Protein AF-A0A316UI61-F1 (afdb_monomer)

Structure (mmCIF, N/CA/C/O backbone):
data_AF-A0A316UI61-F1
#
_entry.id   AF-A0A316UI61-F1
#
loop_
_atom_site.group_PDB
_atom_site.id
_atom_site.type_symbol
_atom_site.label_atom_id
_atom_site.label_alt_id
_atom_site.label_comp_id
_atom_site.label_asym_id
_atom_site.label_entity_id
_atom_site.label_seq_id
_atom_site.pdbx_PDB_ins_code
_atom_site.Cartn_x
_atom_site.Cartn_y
_atom_site.Cartn_z
_atom_site.occupancy
_atom_site.B_iso_or_equiv
_atom_site.auth_seq_id
_atom_site.auth_comp_id
_atom_site.auth_asym_id
_atom_site.auth_atom_id
_atom_site.pdbx_PDB_model_num
ATOM 1 N N . MET A 1 1 ? 8.150 31.425 23.329 1.00 38.84 1 MET A N 1
ATOM 2 C CA . MET A 1 1 ? 7.362 30.890 22.200 1.00 38.84 1 MET A CA 1
ATOM 3 C C . MET A 1 1 ? 8.350 30.395 21.155 1.00 38.84 1 MET A C 1
ATOM 5 O O . MET A 1 1 ? 8.987 31.220 20.519 1.00 38.84 1 MET A O 1
ATOM 9 N N . LEU A 1 2 ? 8.579 29.084 21.069 1.00 34.94 2 LEU A N 1
ATOM 10 C CA . LEU A 1 2 ? 9.447 28.480 20.053 1.00 34.94 2 LEU A CA 1
ATOM 11 C C . LEU A 1 2 ? 8.534 27.902 18.973 1.00 34.94 2 LEU A C 1
ATOM 13 O O . LEU A 1 2 ? 7.820 26.937 19.222 1.00 34.94 2 LEU A O 1
ATOM 17 N N . SER A 1 3 ? 8.505 28.558 17.815 1.00 39.66 3 SER A N 1
ATOM 18 C CA . SER A 1 3 ? 7.826 28.062 16.622 1.00 39.66 3 SER A CA 1
ATOM 19 C C . SER A 1 3 ? 8.729 27.013 15.977 1.00 39.66 3 SER A C 1
ATOM 21 O O . SER A 1 3 ? 9.782 27.356 15.441 1.00 39.66 3 SER A O 1
ATOM 23 N N . SER A 1 4 ? 8.370 25.735 16.091 1.00 38.22 4 SER A N 1
ATOM 24 C CA . SER A 1 4 ? 9.030 24.654 15.361 1.00 38.22 4 SER A CA 1
ATOM 25 C C . SER A 1 4 ? 8.406 24.552 13.972 1.00 38.22 4 SER A C 1
ATOM 27 O O . SER A 1 4 ? 7.347 23.953 13.796 1.00 38.22 4 SER A O 1
ATOM 29 N N . SER A 1 5 ? 9.052 25.156 12.983 1.00 42.69 5 SER A N 1
ATOM 30 C CA . SER A 1 5 ? 8.783 24.897 11.573 1.00 42.69 5 SER A CA 1
ATOM 31 C C . SER A 1 5 ? 9.262 23.484 11.231 1.00 42.69 5 SER A C 1
ATOM 33 O O . SER A 1 5 ? 10.462 23.213 11.218 1.00 42.69 5 SER A O 1
ATOM 35 N N . SER A 1 6 ? 8.329 22.571 10.956 1.00 43.22 6 SER A N 1
ATOM 36 C CA . SER A 1 6 ? 8.636 21.258 10.392 1.00 43.22 6 SER A CA 1
ATOM 37 C C . SER A 1 6 ? 9.132 21.436 8.954 1.00 43.22 6 SER A C 1
ATOM 39 O O . SER A 1 6 ? 8.364 21.580 8.005 1.00 43.22 6 SER A O 1
ATOM 41 N N . GLN A 1 7 ? 10.453 21.482 8.781 1.00 42.09 7 GLN A N 1
ATOM 42 C CA . GLN A 1 7 ? 11.056 21.353 7.459 1.00 42.09 7 GLN A CA 1
ATOM 43 C C . GLN A 1 7 ? 10.838 19.918 6.982 1.00 42.09 7 GLN A C 1
ATOM 45 O O . GLN A 1 7 ? 1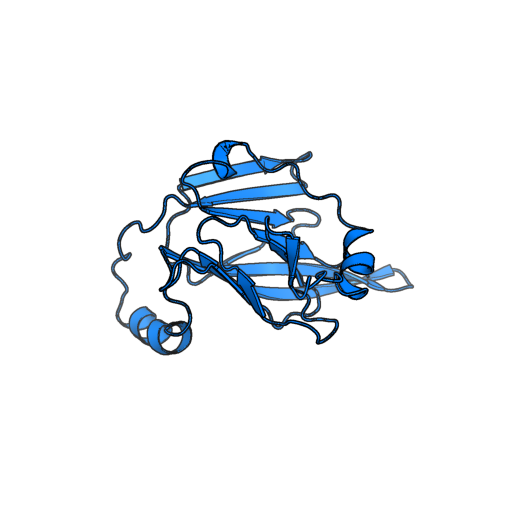1.400 18.976 7.538 1.00 42.09 7 GLN A O 1
ATOM 50 N N . ALA A 1 8 ? 10.001 19.757 5.958 1.00 39.25 8 ALA A N 1
ATOM 51 C CA . ALA A 1 8 ? 9.897 18.508 5.223 1.00 39.25 8 ALA A 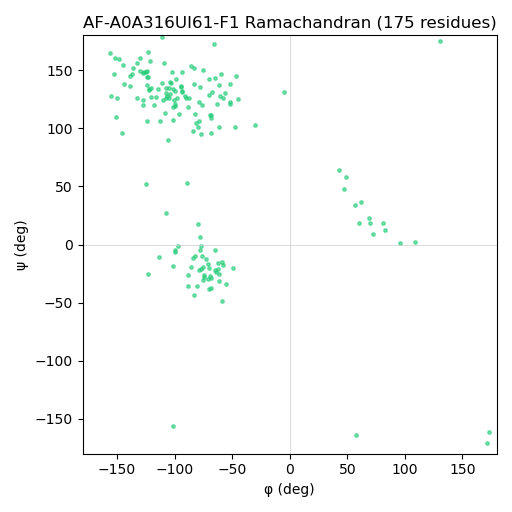CA 1
ATOM 52 C C . ALA A 1 8 ? 11.286 18.123 4.684 1.00 39.25 8 ALA A C 1
ATOM 54 O O . ALA A 1 8 ? 11.988 18.950 4.097 1.00 39.25 8 ALA A O 1
ATOM 55 N N . SER A 1 9 ? 11.687 16.873 4.920 1.00 39.47 9 SER A N 1
ATOM 56 C CA . SER A 1 9 ? 13.002 16.359 4.537 1.00 39.47 9 SER A CA 1
ATOM 57 C C . SER A 1 9 ? 13.190 16.426 3.009 1.00 39.47 9 SER A C 1
ATOM 59 O O . SER A 1 9 ? 12.269 16.061 2.276 1.00 39.47 9 SER A O 1
ATOM 61 N N . PRO A 1 10 ? 14.363 16.841 2.488 1.00 40.06 10 PRO A N 1
ATOM 62 C CA . PRO A 1 10 ? 14.623 16.983 1.047 1.00 40.06 10 PRO A CA 1
ATOM 63 C C . PRO A 1 10 ? 14.452 15.687 0.230 1.00 40.06 10 PRO A C 1
ATOM 65 O O . PRO A 1 10 ? 14.340 15.744 -0.997 1.00 40.06 10 PRO A O 1
ATOM 68 N N . VAL A 1 11 ? 14.389 14.527 0.890 1.00 41.62 11 VAL A N 1
ATOM 69 C CA . VAL A 1 11 ? 14.074 13.224 0.278 1.00 41.62 11 VAL A CA 1
ATOM 70 C C . VAL A 1 11 ? 12.604 13.144 -0.157 1.00 41.62 11 VAL A C 1
ATOM 72 O O . VAL A 1 11 ? 12.317 12.678 -1.262 1.00 41.62 11 VAL A O 1
ATOM 75 N N . ALA A 1 12 ? 11.679 13.714 0.626 1.00 39.59 12 ALA A N 1
ATOM 76 C CA . ALA A 1 12 ? 10.256 13.771 0.280 1.00 39.59 12 ALA A CA 1
ATOM 77 C C . ALA A 1 12 ? 10.003 14.555 -1.021 1.00 39.59 12 ALA A C 1
ATOM 79 O O . ALA A 1 12 ? 9.036 14.305 -1.739 1.00 39.59 12 ALA A O 1
ATOM 80 N N . THR A 1 13 ? 10.902 15.476 -1.378 1.00 38.25 13 THR A N 1
ATOM 81 C CA . THR A 1 13 ? 10.811 16.284 -2.601 1.00 38.25 13 THR A CA 1
ATOM 82 C C . THR A 1 13 ? 11.254 15.525 -3.859 1.00 38.25 13 THR A C 1
ATOM 84 O O . THR A 1 13 ? 10.856 15.902 -4.961 1.00 38.25 13 THR A O 1
ATOM 87 N N . LYS A 1 14 ? 12.060 14.457 -3.737 1.00 40.41 14 LYS A N 1
ATOM 88 C CA . LYS A 1 14 ? 12.518 13.656 -4.889 1.00 40.41 14 LYS A CA 1
ATOM 89 C C . LYS A 1 14 ? 11.564 12.517 -5.252 1.00 40.41 14 LYS A C 1
ATOM 91 O O . LYS A 1 14 ? 11.377 12.287 -6.444 1.00 40.41 14 LYS A O 1
ATOM 96 N N . LEU A 1 15 ? 10.923 11.867 -4.275 1.00 46.56 15 LEU A N 1
ATOM 97 C CA . LEU A 1 15 ? 9.927 10.820 -4.556 1.00 46.56 15 LEU A CA 1
ATOM 98 C C . LEU A 1 15 ? 8.620 11.379 -5.142 1.00 46.56 15 LEU A C 1
ATOM 100 O O . LEU A 1 15 ? 7.995 10.744 -5.983 1.00 46.56 15 LEU A O 1
ATOM 104 N N . ASN A 1 16 ? 8.262 12.617 -4.787 1.00 41.94 16 ASN A N 1
ATOM 105 C CA . ASN A 1 16 ? 7.041 13.291 -5.247 1.00 41.94 16 ASN A CA 1
ATOM 106 C C . ASN A 1 16 ? 6.973 13.592 -6.758 1.00 41.94 16 ASN A C 1
ATOM 108 O O . ASN A 1 16 ? 5.975 14.138 -7.221 1.00 41.94 16 ASN A O 1
ATOM 112 N N . ARG A 1 17 ? 8.026 13.322 -7.543 1.00 45.34 17 ARG A N 1
ATOM 113 C CA . ARG A 1 17 ? 8.117 13.836 -8.920 1.00 45.34 17 ARG A CA 1
ATOM 114 C C . ARG A 1 17 ? 7.729 12.856 -10.027 1.00 45.34 17 ARG A C 1
ATOM 116 O O . ARG A 1 17 ? 7.717 13.294 -11.174 1.00 45.34 17 ARG A O 1
ATOM 123 N N . ARG A 1 18 ? 7.454 11.577 -9.740 1.00 52.53 18 ARG A N 1
ATOM 124 C CA . ARG A 1 18 ? 7.231 10.579 -10.810 1.00 52.53 18 ARG A CA 1
ATOM 125 C C . ARG A 1 18 ? 5.907 9.823 -10.786 1.00 52.53 18 ARG A C 1
ATOM 127 O O . ARG A 1 18 ? 5.471 9.442 -11.864 1.00 52.53 18 ARG A O 1
ATOM 134 N N . VAL A 1 19 ? 5.241 9.662 -9.644 1.00 56.81 19 VAL A N 1
ATOM 135 C CA . VAL A 1 19 ? 3.958 8.942 -9.599 1.00 56.81 19 VAL A CA 1
ATOM 136 C C . VAL A 1 19 ? 2.828 9.943 -9.359 1.00 56.81 19 VAL A C 1
ATOM 138 O O . VAL A 1 19 ? 2.806 10.571 -8.298 1.00 56.81 19 VAL A O 1
ATOM 141 N N . PRO A 1 20 ? 1.917 10.155 -10.330 1.00 63.12 20 PRO A N 1
ATOM 142 C CA . PRO A 1 20 ? 0.695 10.902 -10.076 1.00 63.12 20 PRO A CA 1
ATOM 143 C C . PRO A 1 20 ? -0.048 10.199 -8.945 1.00 63.12 20 PRO A C 1
ATOM 145 O O . PRO A 1 20 ? -0.277 8.993 -9.022 1.00 63.12 20 PRO A O 1
ATOM 148 N N . LEU A 1 21 ? -0.391 10.932 -7.886 1.00 67.88 21 LEU A N 1
ATOM 149 C CA . LEU A 1 21 ? -1.230 10.361 -6.841 1.00 67.88 21 LEU A CA 1
ATOM 150 C C . LEU A 1 21 ? -2.562 9.954 -7.474 1.00 67.88 21 LEU A C 1
ATOM 152 O O . LEU A 1 21 ? -3.157 10.798 -8.156 1.00 67.88 21 LEU A O 1
ATOM 156 N N . PRO A 1 22 ? -3.017 8.704 -7.282 1.00 76.50 22 PRO A N 1
ATOM 157 C CA . PRO A 1 22 ? -4.308 8.296 -7.797 1.00 76.50 22 PRO A CA 1
ATOM 158 C C . PRO A 1 22 ? -5.398 9.176 -7.199 1.00 76.50 22 PRO A C 1
ATOM 160 O O . PRO A 1 22 ? -5.315 9.605 -6.041 1.00 76.50 22 PRO A O 1
ATOM 163 N N . THR A 1 23 ? -6.442 9.422 -7.985 1.00 77.81 23 THR A N 1
ATOM 164 C CA . THR A 1 23 ? -7.658 10.016 -7.428 1.00 77.81 23 THR A CA 1
ATOM 165 C C . THR A 1 23 ? -8.291 8.972 -6.519 1.00 77.81 23 THR A C 1
ATOM 167 O O . THR A 1 23 ? -8.779 7.952 -6.999 1.00 77.81 23 THR A O 1
ATOM 170 N N . LEU A 1 24 ? -8.245 9.193 -5.204 1.00 78.62 24 LEU A N 1
ATOM 171 C CA . LEU A 1 24 ? -8.834 8.252 -4.260 1.00 78.62 24 LEU A CA 1
ATOM 172 C C . LEU A 1 24 ? -10.368 8.287 -4.361 1.00 78.62 24 LEU A C 1
ATOM 174 O O . LEU A 1 24 ? -10.951 9.364 -4.531 1.00 78.62 24 LEU A O 1
ATOM 178 N N . PRO A 1 25 ? -11.045 7.135 -4.238 1.00 78.94 25 PRO A N 1
ATOM 179 C CA . PRO A 1 25 ? -12.499 7.100 -4.252 1.00 78.94 25 PRO A CA 1
ATOM 180 C C . PRO A 1 25 ? -13.075 7.838 -3.032 1.00 78.94 25 PRO A C 1
ATOM 182 O O . PRO A 1 25 ? -12.560 7.660 -1.927 1.00 78.94 25 PRO A O 1
ATOM 185 N N . PRO A 1 26 ? -14.212 8.553 -3.160 1.00 82.00 26 PRO A N 1
ATOM 186 C CA . PRO A 1 26 ? -14.827 9.285 -2.042 1.00 82.00 26 PRO A CA 1
ATOM 187 C C . PRO A 1 26 ? -15.189 8.422 -0.824 1.00 82.00 26 PRO A C 1
ATOM 189 O O . PRO A 1 26 ? -15.430 8.938 0.261 1.00 82.00 26 PRO A O 1
ATOM 192 N N . ILE A 1 27 ? -15.259 7.096 -0.988 1.00 80.81 27 ILE A N 1
ATOM 193 C CA . ILE A 1 27 ? -15.519 6.163 0.115 1.00 80.81 27 ILE A CA 1
ATOM 194 C C . ILE A 1 27 ? -14.398 6.169 1.169 1.00 80.81 27 ILE A C 1
ATOM 196 O O . ILE A 1 27 ? -14.657 5.831 2.324 1.00 80.81 27 ILE A O 1
ATOM 200 N N . CYS A 1 28 ? -13.185 6.578 0.784 1.00 80.94 28 CYS A N 1
ATOM 201 C CA . CYS A 1 28 ? -12.020 6.666 1.664 1.00 80.94 28 CYS A CA 1
ATOM 202 C C . CYS A 1 28 ? -12.074 7.873 2.612 1.00 80.94 28 CYS A C 1
ATOM 204 O O . CYS A 1 28 ? -11.492 7.826 3.687 1.00 80.94 28 CYS A O 1
ATOM 206 N N . ASP A 1 29 ? -12.896 8.885 2.306 1.00 78.00 29 ASP A N 1
ATOM 207 C CA . ASP A 1 29 ? -13.212 9.980 3.240 1.00 78.00 29 ASP A CA 1
ATOM 208 C C . ASP A 1 29 ? -14.226 9.556 4.330 1.00 78.00 29 ASP A C 1
ATOM 210 O O . ASP A 1 29 ? -14.632 10.354 5.180 1.00 78.00 29 ASP A O 1
ATOM 214 N N . GLY A 1 30 ? -14.700 8.307 4.274 1.00 76.25 30 GLY A N 1
ATOM 215 C CA . GLY A 1 30 ? -15.722 7.742 5.148 1.00 76.25 30 GLY A CA 1
ATOM 216 C C . GLY A 1 30 ? -15.169 6.853 6.273 1.00 76.25 30 GLY A C 1
ATOM 217 O O . GLY A 1 30 ? -14.020 6.973 6.685 1.00 76.25 30 GLY A O 1
ATOM 218 N N . PRO A 1 31 ? -15.981 5.921 6.808 1.00 78.25 31 PRO A N 1
ATOM 219 C CA . PRO A 1 31 ? -15.583 5.040 7.911 1.00 78.25 31 PRO A CA 1
ATOM 220 C C . PRO A 1 31 ? -14.725 3.839 7.465 1.00 78.25 31 PRO A C 1
ATOM 222 O O . PRO A 1 31 ? -14.646 2.841 8.184 1.00 78.25 31 PRO A O 1
ATOM 225 N N . PHE A 1 32 ? -14.133 3.888 6.273 1.00 82.62 32 PHE A N 1
ATOM 226 C CA . PHE A 1 32 ? -13.394 2.776 5.684 1.00 82.62 32 PHE A CA 1
ATOM 227 C C . PHE A 1 32 ? -11.890 2.992 5.809 1.00 82.62 32 PHE A C 1
ATOM 229 O O . PHE A 1 32 ? -11.406 4.115 5.756 1.00 82.62 32 PHE A O 1
ATOM 236 N N . TYR A 1 33 ? -11.145 1.897 5.935 1.00 86.88 33 TYR A N 1
ATOM 237 C CA . TYR A 1 33 ? -9.703 1.916 5.705 1.00 86.88 33 TYR A CA 1
ATOM 238 C C . TYR A 1 33 ? -9.442 1.603 4.239 1.00 86.88 33 TYR A C 1
ATOM 240 O O . TYR A 1 33 ? -9.915 0.563 3.768 1.00 86.88 33 TYR A O 1
ATOM 248 N N . CYS A 1 34 ? -8.702 2.454 3.531 1.00 90.12 34 CYS A N 1
ATOM 249 C CA . CYS A 1 34 ? -8.384 2.223 2.128 1.00 90.12 34 CYS A CA 1
ATOM 250 C C . CYS A 1 34 ? -6.923 1.833 1.911 1.00 90.12 34 CYS A C 1
ATOM 252 O O . CYS A 1 34 ? -5.990 2.442 2.434 1.00 90.12 34 CYS A O 1
ATOM 254 N N . LEU A 1 35 ? -6.736 0.809 1.082 1.00 92.88 35 LEU A N 1
ATOM 255 C CA . LEU A 1 35 ? -5.444 0.397 0.558 1.00 92.88 35 LEU A CA 1
ATOM 256 C C . LEU A 1 35 ? -5.502 0.399 -0.965 1.00 92.88 35 LEU A C 1
ATOM 258 O O . LEU A 1 35 ? -6.108 -0.480 -1.582 1.00 92.88 35 LEU A O 1
ATOM 262 N N . THR A 1 36 ? -4.863 1.391 -1.557 1.00 93.00 36 THR A N 1
ATOM 263 C CA . THR A 1 36 ? -4.695 1.546 -2.994 1.00 93.00 36 THR A CA 1
ATOM 264 C C . THR A 1 36 ? -3.407 0.870 -3.429 1.00 93.00 36 THR A C 1
ATOM 266 O O . THR A 1 36 ? -2.343 1.109 -2.865 1.00 93.00 36 THR A O 1
ATOM 269 N N . VAL A 1 37 ? -3.498 0.009 -4.432 1.00 92.81 37 VAL A N 1
ATOM 270 C CA . VAL A 1 37 ? -2.354 -0.700 -5.004 1.00 92.81 37 VAL A CA 1
ATOM 271 C C . VAL A 1 37 ? -2.281 -0.438 -6.495 1.00 92.81 37 VAL A C 1
ATOM 273 O O . VAL A 1 37 ? -3.302 -0.355 -7.182 1.00 92.81 37 VAL A O 1
ATOM 276 N N . GLU A 1 38 ? -1.064 -0.335 -7.001 1.00 90.31 38 GLU A N 1
ATOM 277 C CA . GLU A 1 38 ? -0.811 -0.284 -8.430 1.00 90.31 38 GLU A CA 1
ATOM 278 C C . GLU A 1 38 ? -1.147 -1.631 -9.096 1.00 90.31 38 GLU A C 1
ATOM 280 O O . GLU A 1 38 ? -0.736 -2.708 -8.652 1.00 90.31 38 GLU A O 1
ATOM 285 N N . LEU A 1 39 ? -1.908 -1.563 -10.185 1.00 87.62 39 LEU A N 1
ATOM 286 C CA . LEU A 1 39 ? -2.210 -2.676 -11.084 1.00 87.62 39 LEU A CA 1
ATOM 287 C C . LEU A 1 39 ? -1.376 -2.640 -12.367 1.00 87.62 39 LEU A C 1
ATOM 289 O O . LEU A 1 39 ? -1.289 -3.658 -13.064 1.00 87.62 39 LEU A O 1
ATOM 293 N N . ALA A 1 40 ? -0.794 -1.486 -12.708 1.00 75.19 40 ALA A N 1
ATOM 294 C CA . ALA A 1 40 ? 0.012 -1.332 -13.909 1.00 75.19 40 ALA A CA 1
ATOM 295 C C . ALA A 1 40 ? 1.093 -2.425 -13.971 1.00 75.19 40 ALA A C 1
ATOM 297 O O . ALA A 1 40 ? 1.685 -2.806 -12.964 1.00 75.19 40 ALA A O 1
ATOM 298 N N . THR A 1 41 ? 1.307 -2.991 -15.162 1.00 71.69 41 THR A N 1
ATOM 299 C CA . THR A 1 41 ? 2.245 -4.108 -15.413 1.00 71.69 41 THR A CA 1
ATOM 300 C C . THR A 1 41 ? 1.970 -5.414 -14.649 1.00 71.69 41 THR A C 1
ATOM 302 O O . THR A 1 41 ? 2.830 -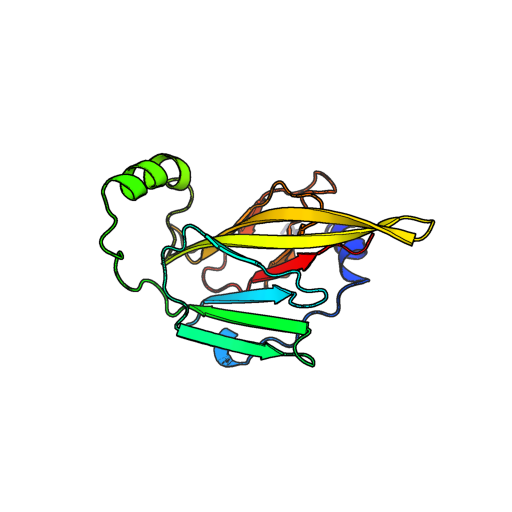6.290 -14.604 1.00 71.69 41 THR A O 1
ATOM 305 N N . ASN A 1 42 ? 0.752 -5.600 -14.123 1.00 73.75 42 ASN A N 1
ATOM 306 C CA . ASN A 1 42 ? 0.395 -6.710 -13.230 1.00 73.75 42 ASN A CA 1
ATOM 307 C C . ASN A 1 42 ? 1.200 -6.691 -11.921 1.00 73.75 42 ASN A C 1
ATOM 309 O O . ASN A 1 42 ? 1.558 -7.745 -11.392 1.00 73.75 42 ASN A O 1
ATOM 313 N N . ALA A 1 43 ? 1.480 -5.491 -11.399 1.00 84.62 43 ALA A N 1
ATOM 314 C CA . ALA A 1 43 ? 2.228 -5.335 -10.162 1.00 84.62 43 ALA A CA 1
ATOM 315 C C . ALA A 1 43 ? 1.544 -6.047 -8.989 1.00 84.62 43 ALA A C 1
ATOM 317 O O . ALA A 1 43 ? 2.172 -6.835 -8.294 1.00 84.62 43 ALA A O 1
ATOM 318 N N . TYR A 1 44 ? 0.245 -5.857 -8.777 1.00 89.81 44 TYR A N 1
ATOM 319 C CA . TYR A 1 44 ? -0.467 -6.542 -7.699 1.00 89.81 44 TYR A CA 1
ATOM 320 C C . TYR A 1 44 ? -0.639 -8.055 -7.937 1.00 89.81 44 TYR A C 1
ATOM 322 O O . TYR A 1 44 ? -1.183 -8.480 -8.954 1.00 89.81 44 TYR A O 1
ATOM 330 N N . GLN A 1 45 ? -0.263 -8.868 -6.942 1.00 89.69 45 GLN A N 1
ATOM 331 C CA . GLN A 1 45 ? -0.361 -10.337 -6.992 1.00 89.69 45 GLN A CA 1
ATOM 332 C C . GLN A 1 45 ? -1.365 -10.934 -5.997 1.00 89.69 45 GLN A C 1
ATOM 334 O O . GLN A 1 45 ? -1.655 -12.129 -6.056 1.00 89.69 45 GLN A O 1
ATOM 339 N N . GLY A 1 46 ? -1.879 -10.144 -5.053 1.00 90.25 46 GLY A N 1
ATOM 340 C CA . GLY A 1 46 ? -2.829 -10.629 -4.052 1.00 90.25 46 GLY A CA 1
ATOM 341 C C . GLY A 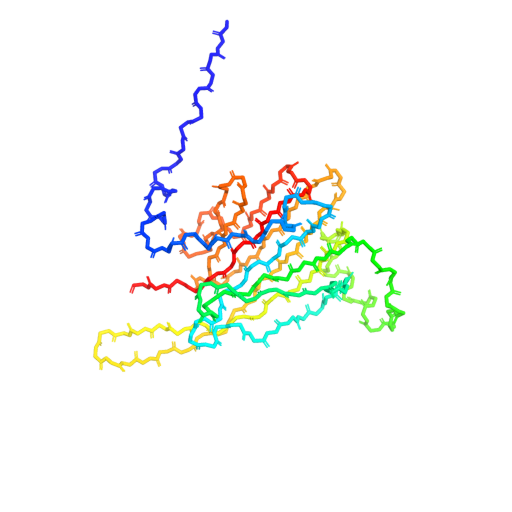1 46 ? -2.475 -10.271 -2.613 1.00 90.25 46 GLY A C 1
ATOM 342 O O . GLY A 1 46 ? -1.407 -9.738 -2.307 1.00 90.25 46 GLY A O 1
ATOM 343 N N . PHE A 1 47 ? -3.389 -10.632 -1.714 1.00 89.94 47 PHE A N 1
ATOM 344 C CA . PHE A 1 47 ? -3.190 -10.559 -0.270 1.00 89.94 47 PHE A CA 1
ATOM 345 C C . PHE A 1 47 ? -2.686 -11.888 0.303 1.00 89.94 47 PHE A C 1
ATOM 347 O O . PHE A 1 47 ? -3.055 -12.969 -0.161 1.00 89.94 47 PHE A O 1
ATOM 354 N N . LYS A 1 48 ? -1.883 -11.812 1.364 1.00 86.38 48 LYS A N 1
ATOM 355 C CA . LYS A 1 48 ? -1.496 -12.945 2.214 1.00 86.38 48 LYS A CA 1
ATOM 356 C C . LYS A 1 48 ? -1.727 -12.590 3.670 1.00 86.38 48 LYS A C 1
ATOM 358 O O . LYS A 1 48 ? -1.599 -11.430 4.045 1.00 86.38 48 LYS A O 1
ATOM 363 N N . ASN A 1 49 ? -2.033 -13.602 4.484 1.00 83.75 49 ASN A N 1
ATOM 364 C CA . ASN A 1 49 ? -2.214 -13.442 5.927 1.00 83.75 49 ASN A CA 1
ATOM 365 C C . ASN A 1 49 ? -3.120 -12.242 6.253 1.00 83.75 49 ASN A C 1
ATOM 367 O O . ASN A 1 49 ? -2.719 -11.397 7.037 1.00 83.75 49 ASN A O 1
ATOM 371 N N . LEU A 1 50 ? -4.272 -12.117 5.582 1.00 83.81 50 LEU A N 1
ATOM 372 C CA . LEU A 1 50 ? -5.198 -10.995 5.747 1.00 83.81 50 LEU A CA 1
ATOM 373 C C . LEU A 1 50 ? -6.183 -11.287 6.890 1.00 83.81 50 LEU A C 1
ATOM 375 O O . LEU A 1 50 ? -6.854 -12.316 6.876 1.00 83.81 50 LEU A O 1
ATOM 379 N N . TRP A 1 51 ? -6.275 -10.376 7.859 1.00 79.94 51 TRP A N 1
ATOM 380 C CA . TRP A 1 51 ? -7.043 -10.511 9.112 1.00 79.94 51 TRP A CA 1
ATOM 381 C C . TRP A 1 51 ? -8.308 -9.644 9.120 1.00 79.94 51 TRP A C 1
ATOM 383 O O . TRP A 1 51 ? -8.774 -9.185 10.160 1.00 79.94 51 TRP A O 1
ATOM 393 N N . CYS A 1 52 ? -8.834 -9.380 7.933 1.00 78.00 52 CYS A N 1
ATOM 394 C CA . CYS A 1 52 ? -10.029 -8.598 7.657 1.00 78.00 52 CYS A CA 1
ATOM 395 C C . CYS A 1 52 ? -10.577 -9.043 6.299 1.00 78.00 52 CYS A C 1
ATOM 397 O O . CYS A 1 52 ? -9.885 -9.690 5.512 1.00 78.00 52 CYS A O 1
ATOM 399 N N . VAL A 1 53 ? -11.823 -8.689 6.008 1.00 80.00 53 VAL A N 1
ATOM 400 C CA . VAL A 1 53 ? -12.419 -8.915 4.691 1.00 80.00 53 VAL A CA 1
ATOM 401 C C . VAL A 1 53 ? -12.537 -7.566 3.997 1.00 80.00 53 VAL A C 1
ATOM 403 O O . VAL A 1 53 ? -13.025 -6.601 4.588 1.00 80.00 53 VAL A O 1
ATOM 406 N N . ALA A 1 54 ? -12.069 -7.487 2.750 1.00 83.88 54 ALA A N 1
ATOM 407 C CA . ALA A 1 54 ? -12.329 -6.320 1.918 1.00 83.88 54 ALA A CA 1
ATOM 408 C C . ALA A 1 54 ? -13.842 -6.221 1.689 1.00 83.88 54 ALA A C 1
ATOM 410 O O . ALA A 1 54 ? -14.456 -7.143 1.154 1.00 83.88 54 ALA A O 1
ATOM 411 N N . SER A 1 55 ? -14.443 -5.106 2.095 1.00 85.81 55 SER A N 1
ATOM 412 C CA . SER A 1 55 ? -15.866 -4.838 1.850 1.00 85.81 55 SER A CA 1
ATOM 413 C C . SER A 1 55 ? -16.164 -4.541 0.378 1.00 85.81 55 SER A C 1
ATOM 415 O O . SER A 1 55 ? -17.312 -4.629 -0.047 1.00 85.81 55 SER A O 1
ATOM 417 N N . GLY A 1 56 ? -15.132 -4.230 -0.404 1.00 89.56 56 GLY A N 1
ATOM 418 C CA . GLY A 1 56 ? -15.196 -4.088 -1.849 1.00 89.56 56 GLY A CA 1
ATOM 419 C C . GLY A 1 56 ? -13.897 -3.512 -2.406 1.00 89.56 56 GLY A C 1
ATOM 420 O O . GLY A 1 56 ? -12.888 -3.423 -1.699 1.00 89.56 56 GLY A O 1
ATOM 421 N N . HIS A 1 57 ? -13.931 -3.160 -3.688 1.00 93.56 57 HIS A N 1
ATOM 422 C CA . HIS A 1 57 ? -12.854 -2.441 -4.357 1.00 93.56 57 HIS A CA 1
ATOM 423 C C . HIS A 1 57 ? -13.398 -1.523 -5.458 1.00 93.56 57 HIS A C 1
ATOM 425 O O . HIS A 1 57 ? -14.508 -1.736 -5.951 1.00 93.56 57 HIS A O 1
ATOM 431 N N . SER A 1 58 ? -12.601 -0.532 -5.848 1.00 93.12 58 SER A N 1
ATOM 432 C CA . SER A 1 58 ? -12.768 0.255 -7.074 1.00 93.12 58 SER A CA 1
ATOM 433 C C . SER A 1 58 ? -11.490 0.198 -7.902 1.00 93.12 58 SER A C 1
ATOM 435 O O . SER A 1 58 ? -10.398 0.082 -7.345 1.00 93.12 58 SER A O 1
ATOM 437 N N . ASP A 1 59 ? -11.646 0.261 -9.223 1.00 91.19 59 ASP A N 1
ATOM 438 C CA . ASP A 1 59 ? -10.531 0.418 -10.153 1.00 91.19 59 ASP A CA 1
ATOM 439 C C . ASP A 1 59 ? -10.570 1.842 -10.702 1.00 91.19 59 ASP A C 1
ATOM 441 O O . ASP A 1 59 ? -11.588 2.260 -11.259 1.00 91.19 59 ASP A O 1
ATOM 445 N N . ASP A 1 60 ? -9.454 2.552 -10.587 1.00 86.19 60 ASP A N 1
ATOM 446 C CA . ASP A 1 60 ? -9.338 3.975 -10.894 1.00 86.19 60 ASP A CA 1
ATOM 447 C C . ASP A 1 60 ? -8.235 4.220 -11.947 1.00 86.19 60 ASP A C 1
ATOM 449 O O . ASP A 1 60 ? -7.468 3.315 -12.299 1.00 86.19 60 ASP A O 1
ATOM 453 N N . ASP A 1 61 ? -8.228 5.423 -12.534 1.00 83.38 61 ASP A N 1
ATOM 454 C CA . ASP A 1 61 ? -7.314 5.881 -13.598 1.00 83.38 61 ASP A CA 1
ATOM 455 C C . ASP A 1 61 ? -7.065 4.835 -14.702 1.00 83.38 61 ASP A C 1
ATOM 457 O O . ASP A 1 61 ? -5.967 4.315 -14.888 1.00 83.38 61 ASP A O 1
ATOM 461 N N . ALA A 1 62 ? -8.122 4.481 -15.440 1.00 83.69 62 ALA A N 1
ATOM 462 C CA . ALA A 1 62 ? -8.071 3.477 -16.511 1.00 83.69 62 ALA A CA 1
ATOM 463 C C . ALA A 1 62 ? -7.563 2.088 -16.060 1.00 83.69 62 ALA A C 1
ATOM 465 O O . ALA A 1 62 ? -6.964 1.358 -16.852 1.00 83.69 62 ALA A O 1
ATOM 466 N N . LYS A 1 63 ? -7.872 1.695 -14.813 1.00 82.44 63 LYS A N 1
ATOM 467 C CA . LYS A 1 63 ? -7.459 0.430 -14.174 1.00 82.44 63 LYS A CA 1
ATOM 468 C C . LYS A 1 63 ? -5.961 0.347 -13.885 1.00 82.44 63 LYS A C 1
ATOM 470 O O . LYS A 1 63 ? -5.420 -0.752 -13.776 1.00 82.44 63 LYS A O 1
ATOM 475 N N . GLN A 1 64 ? -5.287 1.489 -13.774 1.00 87.69 64 GLN A N 1
ATOM 476 C CA . GLN A 1 64 ? -3.913 1.529 -13.279 1.00 87.69 64 GLN A CA 1
ATOM 477 C C . GLN A 1 64 ? -3.849 1.315 -11.770 1.00 87.69 64 GLN A C 1
ATOM 479 O O . GLN A 1 64 ? -2.851 0.788 -11.285 1.00 87.69 64 GLN A O 1
ATOM 484 N N . TRP A 1 65 ? -4.916 1.654 -11.048 1.00 90.56 65 TRP A N 1
ATOM 485 C CA . TRP A 1 65 ? -4.985 1.539 -9.597 1.00 90.56 65 TRP A CA 1
ATOM 486 C C . TRP A 1 65 ? -6.202 0.742 -9.175 1.00 90.56 65 TRP A C 1
ATOM 488 O O . TRP A 1 65 ? -7.247 0.790 -9.825 1.00 90.56 65 TRP A O 1
ATOM 498 N N . ARG A 1 66 ? -6.063 0.032 -8.059 1.00 93.12 66 ARG A N 1
ATOM 499 C CA . ARG A 1 66 ? -7.186 -0.577 -7.356 1.00 93.12 66 ARG A CA 1
ATOM 500 C C . ARG A 1 66 ? -7.165 -0.181 -5.901 1.00 93.12 66 ARG A C 1
ATOM 502 O O . ARG A 1 66 ? -6.199 -0.474 -5.200 1.00 93.12 66 ARG A O 1
ATOM 509 N N . THR A 1 67 ? -8.259 0.398 -5.437 1.00 92.88 67 THR A N 1
ATOM 510 C CA . THR A 1 67 ? -8.462 0.711 -4.028 1.00 92.88 67 THR A CA 1
ATOM 511 C C . THR A 1 67 ? -9.331 -0.353 -3.389 1.00 92.88 67 THR A C 1
ATOM 513 O O . THR A 1 67 ? -10.478 -0.551 -3.777 1.00 92.88 67 THR A O 1
ATOM 516 N N . TYR A 1 68 ? -8.787 -1.044 -2.391 1.00 92.62 68 TYR A N 1
ATOM 517 C CA . TYR A 1 68 ? -9.534 -1.940 -1.518 1.00 92.62 68 TYR A CA 1
ATOM 518 C C . TYR A 1 68 ? -9.979 -1.178 -0.280 1.00 92.62 68 TYR A C 1
ATOM 520 O O . TYR A 1 68 ? -9.158 -0.530 0.364 1.00 92.62 68 TYR A O 1
ATOM 528 N N . PHE A 1 69 ? -11.253 -1.295 0.084 1.00 89.38 69 PHE A N 1
ATOM 529 C CA . PHE A 1 69 ? -11.791 -0.672 1.291 1.00 89.38 69 PHE A CA 1
ATOM 530 C C . PHE A 1 69 ? -12.238 -1.729 2.299 1.00 89.38 69 PHE A C 1
ATOM 532 O O . PHE A 1 69 ? -12.926 -2.699 1.957 1.00 89.38 69 PHE A O 1
ATOM 539 N N . PHE A 1 70 ? -11.850 -1.532 3.558 1.00 87.12 70 PHE A N 1
ATOM 540 C CA . PHE A 1 70 ? -12.092 -2.445 4.672 1.00 87.12 70 PHE A CA 1
ATOM 541 C C . PHE A 1 70 ? -12.989 -1.779 5.720 1.00 87.12 70 PHE A C 1
ATOM 543 O O . PHE A 1 70 ? -12.675 -0.700 6.221 1.00 87.12 70 PHE A O 1
ATOM 550 N N . ASN A 1 71 ? -14.086 -2.442 6.091 1.00 76.75 71 ASN A N 1
ATOM 551 C CA . ASN A 1 71 ? -15.058 -1.945 7.072 1.00 76.75 71 ASN A CA 1
ATOM 552 C C . ASN A 1 71 ? -14.709 -2.366 8.517 1.00 76.75 71 ASN A C 1
ATOM 554 O O . ASN A 1 71 ? -15.511 -2.996 9.208 1.00 76.75 71 ASN A O 1
ATOM 558 N N . GLY A 1 72 ? -13.479 -2.083 8.954 1.00 64.62 72 GLY A N 1
ATOM 559 C CA . GLY A 1 72 ? -12.988 -2.454 10.287 1.00 64.62 72 GLY A CA 1
ATOM 560 C C . GLY A 1 72 ? -13.045 -3.952 10.612 1.00 64.62 72 GLY A C 1
ATOM 561 O O . GLY A 1 72 ? -13.121 -4.789 9.712 1.00 64.62 72 GLY A O 1
ATOM 562 N N . LYS A 1 73 ? -12.937 -4.304 11.907 1.00 54.94 73 LYS A N 1
ATOM 563 C CA . LYS A 1 73 ? -12.900 -5.709 12.352 1.00 54.94 73 LYS A CA 1
ATOM 564 C C . LYS A 1 73 ? -14.194 -6.419 11.971 1.00 54.94 73 LYS A C 1
ATOM 566 O O . LYS A 1 73 ? -15.183 -6.348 12.697 1.00 54.94 73 LYS A O 1
ATOM 571 N N . GLN A 1 74 ? -14.148 -7.201 10.904 1.00 47.78 74 GLN A N 1
ATOM 572 C CA . GLN A 1 74 ? -15.016 -8.359 10.796 1.00 47.78 74 GLN A CA 1
ATOM 573 C C . GLN A 1 74 ? -14.288 -9.531 11.436 1.00 47.78 74 GLN A C 1
ATOM 575 O O . GLN A 1 74 ? -13.163 -9.844 11.062 1.00 47.78 74 GLN A O 1
ATOM 580 N N . HIS A 1 75 ? -14.931 -10.047 12.485 1.00 41.34 75 HIS A N 1
ATOM 581 C CA . HIS A 1 75 ? -14.651 -11.247 13.265 1.00 41.34 75 HIS A CA 1
ATOM 582 C C . HIS A 1 75 ? -13.510 -12.118 12.750 1.00 41.34 75 HIS A C 1
ATOM 584 O O . HIS A 1 75 ? -13.507 -12.513 11.588 1.00 41.34 75 HIS A O 1
ATOM 590 N N . ALA A 1 76 ? -12.617 -12.476 13.681 1.00 41.97 76 ALA A N 1
ATOM 591 C CA . ALA A 1 76 ? -11.711 -13.607 13.571 1.00 41.97 76 ALA A CA 1
ATOM 592 C C . ALA A 1 76 ? -12.353 -14.707 12.717 1.00 41.97 76 ALA A C 1
ATOM 594 O O . ALA A 1 76 ? -13.252 -15.413 13.176 1.00 41.97 76 ALA A O 1
ATOM 595 N N . VAL A 1 77 ? -11.907 -14.816 11.461 1.00 43.78 77 VAL A N 1
ATOM 596 C CA . VAL A 1 77 ? -11.986 -16.071 10.712 1.00 43.78 77 VAL A CA 1
ATOM 597 C C . VAL A 1 77 ? -11.520 -17.115 11.710 1.00 43.78 77 VAL A C 1
ATOM 599 O O . VAL A 1 77 ? -10.478 -16.869 12.295 1.00 43.78 77 VAL A O 1
ATOM 602 N N . GLU A 1 78 ? -12.273 -18.177 12.003 1.00 44.97 78 GLU A N 1
ATOM 603 C CA . GLU A 1 78 ? -11.818 -19.213 12.938 1.00 44.97 78 GLU A CA 1
ATOM 604 C C . GLU A 1 78 ? -10.389 -19.618 12.568 1.00 44.97 78 GLU A C 1
ATOM 606 O O . GLU A 1 78 ? -10.126 -20.287 11.564 1.00 44.97 78 GLU A O 1
ATOM 611 N N . ILE A 1 79 ? -9.436 -19.089 13.330 1.00 48.00 79 ILE A N 1
ATOM 612 C CA . ILE A 1 79 ? -8.032 -19.164 12.987 1.00 48.00 79 ILE A CA 1
ATOM 613 C C . ILE A 1 79 ? -7.636 -20.560 13.407 1.00 48.00 79 ILE A C 1
ATOM 615 O O . ILE A 1 79 ? -7.456 -20.822 14.594 1.00 48.00 79 ILE A O 1
ATOM 619 N N . SER A 1 80 ? -7.543 -21.477 12.442 1.00 52.97 80 SER A N 1
ATOM 620 C CA . SER A 1 80 ? -6.975 -22.801 12.703 1.00 52.97 80 SER A CA 1
ATOM 621 C C . SER A 1 80 ? -5.671 -22.645 13.499 1.00 52.97 80 SER A C 1
ATOM 623 O O . SER A 1 80 ? -4.917 -21.696 13.266 1.00 52.97 80 SER A O 1
ATOM 625 N N . ASP A 1 81 ? -5.360 -23.573 14.407 1.00 51.66 81 ASP A N 1
ATOM 626 C CA . ASP A 1 81 ? -4.178 -23.516 15.290 1.00 51.66 81 ASP A CA 1
ATOM 627 C C . ASP A 1 81 ? -2.844 -23.217 14.572 1.00 51.66 81 ASP A C 1
ATOM 629 O O . ASP A 1 81 ? -1.871 -22.763 15.179 1.00 51.66 81 ASP A O 1
ATOM 633 N N . LYS A 1 82 ? -2.790 -23.443 13.256 1.00 49.06 82 LYS A N 1
ATOM 634 C CA . LYS A 1 82 ? -1.661 -23.114 12.385 1.00 49.06 82 LYS A CA 1
ATOM 635 C C . LYS A 1 82 ? -1.448 -21.604 12.212 1.00 49.06 82 LYS A C 1
ATOM 637 O O . LYS A 1 82 ? -0.303 -21.163 12.179 1.00 49.06 82 LYS A O 1
ATOM 642 N N . ALA A 1 83 ? -2.516 -20.813 12.142 1.00 51.88 83 ALA A N 1
ATOM 643 C CA . ALA A 1 83 ? -2.442 -19.358 12.043 1.00 51.88 83 ALA A CA 1
ATOM 644 C C . ALA A 1 83 ? -2.322 -18.675 13.424 1.00 51.88 83 ALA A C 1
ATOM 646 O O . ALA A 1 83 ? -1.719 -17.609 13.511 1.00 51.88 83 ALA A O 1
ATOM 647 N N . ARG A 1 84 ? -2.680 -19.365 14.520 1.00 53.47 84 ARG A N 1
ATOM 648 C CA . ARG A 1 84 ? -2.318 -18.963 15.896 1.00 53.47 84 ARG A CA 1
ATOM 649 C C . ARG A 1 84 ? -0.798 -18.927 16.129 1.00 53.47 84 ARG A C 1
ATOM 651 O O . ARG A 1 84 ? -0.296 -18.094 16.865 1.00 53.47 84 ARG A O 1
ATOM 658 N N . ARG A 1 85 ? -0.018 -19.783 15.454 1.00 53.28 85 ARG A N 1
ATOM 659 C CA . ARG A 1 85 ? 1.462 -19.694 15.472 1.00 53.28 85 ARG A CA 1
ATOM 660 C C . ARG A 1 85 ? 2.015 -18.576 14.579 1.00 53.28 85 ARG A C 1
ATOM 662 O O . ARG A 1 85 ? 3.139 -18.134 14.792 1.00 53.28 85 ARG A O 1
ATOM 669 N N . ALA A 1 86 ? 1.244 -18.109 13.595 1.00 51.34 86 ALA A N 1
ATOM 670 C CA . ALA A 1 86 ? 1.587 -16.911 12.830 1.00 51.34 86 ALA A CA 1
ATOM 671 C C . ALA A 1 86 ? 1.344 -15.630 13.652 1.00 51.34 86 ALA A C 1
ATOM 673 O O . ALA A 1 86 ? 2.091 -14.667 13.471 1.00 51.34 86 ALA A O 1
ATOM 674 N N . GLU A 1 87 ? 0.402 -15.644 14.611 1.00 50.00 87 GLU A N 1
ATOM 675 C CA . GLU A 1 87 ? 0.216 -14.550 15.581 1.00 50.00 87 GLU A CA 1
ATOM 676 C C . GLU A 1 87 ? 1.497 -14.232 16.344 1.00 50.00 87 GLU A C 1
ATOM 678 O O . GLU A 1 87 ? 1.742 -13.074 16.624 1.00 50.00 87 GLU A O 1
ATOM 683 N N . GLU A 1 88 ? 2.367 -15.196 16.649 1.00 48.97 88 GLU A N 1
ATOM 684 C CA . GLU A 1 88 ? 3.572 -14.905 17.439 1.00 48.97 88 GLU A CA 1
ATOM 685 C C . GLU A 1 88 ? 4.590 -14.039 16.669 1.00 48.97 88 GLU A C 1
ATOM 687 O O . GLU A 1 88 ? 5.283 -13.216 17.268 1.00 48.97 88 GLU A O 1
ATOM 692 N N . LYS A 1 89 ? 4.617 -14.144 15.330 1.00 47.28 89 LYS A N 1
ATOM 693 C CA . LYS A 1 89 ? 5.427 -13.278 14.451 1.00 47.28 89 LYS A CA 1
ATOM 694 C C . LYS A 1 89 ? 4.707 -11.993 14.025 1.00 47.28 89 LYS A C 1
ATOM 696 O O . LYS A 1 89 ? 5.377 -11.001 13.761 1.00 47.28 89 LYS A O 1
ATOM 701 N N . LEU A 1 90 ? 3.372 -11.996 13.984 1.00 49.56 90 LEU A N 1
ATOM 702 C CA . LEU A 1 90 ? 2.528 -10.837 13.651 1.00 49.56 90 LEU A CA 1
ATOM 703 C C . LEU A 1 90 ? 1.992 -10.079 14.881 1.00 49.56 90 LEU A C 1
ATOM 705 O O . LEU A 1 90 ? 1.345 -9.050 14.709 1.00 49.56 90 LEU A O 1
ATOM 709 N N . SER A 1 91 ? 2.289 -10.516 16.112 1.00 43.91 91 SER A N 1
ATOM 710 C CA . SER A 1 91 ? 1.782 -9.913 17.363 1.00 43.91 91 SER A CA 1
ATOM 711 C C . SER A 1 91 ? 2.220 -8.464 17.555 1.00 43.91 91 SER A C 1
ATOM 713 O O . SER A 1 91 ? 1.627 -7.738 18.351 1.00 43.91 91 SER A O 1
ATOM 715 N N . ARG A 1 92 ? 3.226 -8.015 16.795 1.00 51.12 92 ARG A N 1
ATOM 716 C CA . ARG A 1 92 ? 3.640 -6.612 16.750 1.00 51.12 92 ARG A CA 1
ATOM 717 C C . ARG A 1 92 ? 2.617 -5.711 16.041 1.00 51.12 92 ARG A C 1
ATOM 719 O O . ARG A 1 92 ? 2.626 -4.515 16.300 1.00 51.12 92 ARG A O 1
ATOM 726 N N . TRP A 1 93 ? 1.723 -6.255 15.210 1.00 53.62 93 TRP A N 1
ATOM 727 C CA . TRP A 1 93 ? 0.836 -5.481 14.336 1.00 53.62 93 TRP A CA 1
ATOM 728 C C . TRP A 1 93 ? -0.654 -5.812 14.534 1.00 53.62 93 TRP A C 1
ATOM 730 O O . TRP A 1 93 ? -1.382 -6.124 13.593 1.00 53.62 93 TRP A O 1
ATOM 740 N N . THR A 1 94 ? -1.139 -5.764 15.777 1.00 58.22 94 THR A N 1
ATOM 741 C CA . THR A 1 94 ? -2.563 -5.977 16.087 1.00 58.22 94 THR A CA 1
ATOM 742 C C . THR A 1 94 ? -3.387 -4.728 15.738 1.00 58.22 94 THR A C 1
ATOM 744 O O . THR A 1 94 ? -3.466 -3.800 16.546 1.00 58.22 94 THR A O 1
ATOM 747 N N . GLY A 1 95 ? -3.982 -4.696 14.540 1.00 59.00 95 GLY A N 1
ATOM 748 C CA . GLY A 1 95 ? -4.889 -3.639 14.059 1.00 59.00 95 GLY A CA 1
ATOM 749 C C . GLY A 1 95 ? -6.347 -4.085 13.908 1.00 59.00 95 GLY A C 1
ATOM 750 O O . GLY A 1 95 ? -6.684 -5.250 14.134 1.00 59.00 95 GLY A O 1
ATOM 751 N N . ASN A 1 96 ? -7.227 -3.162 13.510 1.00 74.94 96 ASN A N 1
ATOM 752 C CA . ASN A 1 96 ? -8.595 -3.496 13.101 1.00 74.94 96 ASN A CA 1
ATOM 753 C C . ASN A 1 96 ? -8.642 -4.261 11.773 1.00 74.94 96 ASN A C 1
ATOM 755 O O . ASN A 1 96 ? -9.566 -5.034 11.536 1.00 74.94 96 ASN A O 1
ATOM 759 N N . CYS A 1 97 ? -7.642 -4.051 10.924 1.00 81.62 97 CYS A N 1
ATOM 760 C CA . CYS A 1 97 ? -7.424 -4.786 9.690 1.00 81.62 97 CYS A CA 1
ATOM 761 C C . CYS A 1 97 ? -5.921 -4.813 9.439 1.00 81.62 97 CYS A C 1
ATOM 763 O O . CYS A 1 97 ? -5.283 -3.766 9.476 1.00 81.62 97 CYS A O 1
ATOM 765 N N . ALA A 1 98 ? -5.348 -5.995 9.245 1.00 85.88 98 ALA A N 1
ATOM 766 C CA . ALA A 1 98 ? -3.922 -6.159 9.007 1.00 85.88 98 ALA A CA 1
ATOM 767 C C . ALA A 1 98 ? -3.678 -7.299 8.027 1.00 85.88 98 ALA A C 1
ATOM 769 O O . ALA A 1 98 ? -4.487 -8.224 7.927 1.00 85.88 98 ALA A O 1
ATOM 770 N N . GLY A 1 99 ? -2.559 -7.254 7.323 1.00 87.75 99 GLY A N 1
ATOM 771 C CA . GLY A 1 99 ? -2.139 -8.341 6.460 1.00 87.75 99 GLY A CA 1
ATOM 772 C C . GLY A 1 99 ? -0.927 -7.986 5.632 1.00 87.75 99 GLY A C 1
ATOM 773 O O 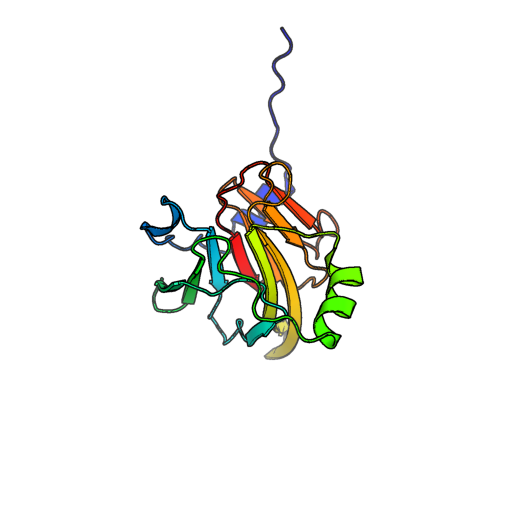. GLY A 1 99 ? -0.188 -7.059 5.951 1.00 87.75 99 GLY A O 1
ATOM 774 N N . GLN A 1 100 ? -0.720 -8.757 4.572 1.00 90.94 100 GLN A N 1
ATOM 775 C CA . GLN A 1 100 ? 0.385 -8.565 3.649 1.00 90.94 100 GLN A CA 1
ATOM 776 C C . GLN A 1 100 ? -0.142 -8.392 2.231 1.00 90.94 100 GLN A C 1
ATOM 778 O O . GLN A 1 100 ? -1.020 -9.139 1.791 1.00 90.94 100 GLN A O 1
ATOM 783 N N . VAL A 1 101 ? 0.425 -7.444 1.496 1.00 92.06 101 VAL A N 1
ATOM 784 C CA . VAL A 1 101 ? 0.249 -7.304 0.050 1.00 92.06 101 VAL A CA 1
ATOM 785 C C . VAL A 1 101 ? 1.467 -7.866 -0.647 1.00 92.06 101 VAL A C 1
ATOM 787 O O . VAL A 1 101 ? 2.594 -7.564 -0.264 1.00 92.06 101 VAL A O 1
ATOM 790 N N . ARG A 1 102 ? 1.245 -8.675 -1.681 1.00 92.69 102 ARG A N 1
ATOM 791 C CA . ARG A 1 102 ? 2.303 -9.100 -2.592 1.00 92.69 102 ARG A CA 1
ATOM 792 C C . ARG A 1 102 ? 2.267 -8.264 -3.862 1.00 92.69 102 ARG A C 1
ATOM 794 O O . ARG A 1 102 ? 1.208 -8.136 -4.481 1.00 92.69 102 ARG A O 1
ATOM 801 N N . MET A 1 103 ? 3.435 -7.774 -4.264 1.00 91.94 103 MET A N 1
ATOM 802 C CA . MET A 1 103 ? 3.628 -7.071 -5.528 1.00 91.94 103 MET A CA 1
ATOM 803 C C . MET A 1 103 ? 4.780 -7.689 -6.326 1.00 91.94 103 MET A C 1
ATOM 805 O O . MET A 1 103 ? 5.742 -8.183 -5.743 1.00 91.94 103 MET A O 1
ATOM 809 N N . THR A 1 104 ? 4.681 -7.667 -7.650 1.00 90.19 104 THR A N 1
ATOM 810 C CA . THR A 1 104 ? 5.735 -8.026 -8.598 1.00 90.19 104 THR A CA 1
ATOM 811 C C . THR A 1 104 ? 6.150 -6.769 -9.340 1.00 90.19 104 THR A C 1
ATOM 813 O O . THR A 1 104 ? 5.425 -6.281 -10.200 1.00 90.19 104 THR A O 1
ATOM 816 N N . CYS A 1 105 ? 7.321 -6.244 -9.017 1.00 86.44 105 CYS A N 1
ATOM 817 C CA . CYS A 1 105 ? 7.858 -5.061 -9.663 1.00 86.44 105 CYS A CA 1
ATOM 818 C C . CYS A 1 105 ? 8.774 -5.461 -10.812 1.00 86.44 105 CYS A C 1
ATOM 820 O O . CYS A 1 105 ? 9.578 -6.386 -10.694 1.00 86.44 105 CYS A O 1
ATOM 822 N N . SER A 1 106 ? 8.625 -4.775 -11.940 1.00 82.25 106 SER A N 1
ATOM 823 C CA . SER A 1 106 ? 9.477 -4.965 -13.109 1.00 82.25 106 SER A CA 1
ATOM 824 C C . SER A 1 106 ? 10.446 -3.796 -13.205 1.00 82.25 106 SER A C 1
ATOM 826 O O . SER A 1 106 ? 10.020 -2.650 -13.228 1.00 82.25 106 SER A O 1
ATOM 828 N N . GLU A 1 107 ? 11.739 -4.083 -13.285 1.00 74.69 107 GLU A N 1
ATOM 829 C CA . GLU A 1 107 ? 12.788 -3.085 -13.480 1.00 74.69 107 GLU A CA 1
ATOM 830 C C . GLU A 1 107 ? 13.373 -3.258 -14.884 1.00 74.69 107 GLU A C 1
ATOM 832 O O . GLU A 1 107 ? 13.796 -4.357 -15.263 1.00 74.69 107 GLU A O 1
ATOM 837 N N . MET A 1 108 ? 13.355 -2.188 -15.682 1.00 69.69 108 MET A N 1
ATOM 838 C CA . MET A 1 108 ? 13.907 -2.193 -17.034 1.00 69.69 108 MET A CA 1
ATOM 839 C C . MET A 1 108 ? 15.333 -1.645 -17.014 1.00 69.69 108 MET A C 1
ATOM 841 O O . MET A 1 108 ? 15.558 -0.457 -16.806 1.00 69.69 108 MET A O 1
ATOM 845 N N . TYR A 1 109 ? 16.309 -2.508 -17.283 1.00 74.06 109 TYR A N 1
ATOM 846 C CA . TYR A 1 109 ? 17.708 -2.106 -17.364 1.00 74.06 109 TYR A CA 1
ATOM 847 C C . TYR A 1 109 ? 18.057 -1.522 -18.742 1.00 74.06 109 TYR A C 1
ATOM 849 O O . TYR A 1 109 ? 17.482 -1.930 -19.764 1.00 74.06 109 TYR A O 1
ATOM 857 N N . PRO A 1 110 ? 19.058 -0.620 -18.810 1.00 74.31 110 PRO A N 1
ATOM 858 C CA . PRO A 1 110 ? 19.640 -0.186 -20.075 1.00 74.31 110 PRO A CA 1
ATOM 859 C C . PRO A 1 110 ? 20.053 -1.401 -20.918 1.00 74.31 110 PRO A C 1
ATOM 861 O O . PRO A 1 110 ? 20.847 -2.229 -20.477 1.00 74.31 110 PRO A O 1
ATOM 864 N N . GLY A 1 111 ? 19.491 -1.523 -22.123 1.00 76.50 111 GLY A N 1
ATOM 865 C CA . GLY A 1 111 ? 19.670 -2.699 -22.988 1.00 76.50 111 GLY A CA 1
ATOM 866 C C . GLY A 1 111 ? 18.433 -3.593 -23.128 1.00 76.50 111 GLY A C 1
ATOM 867 O O . GLY A 1 111 ? 18.496 -4.590 -23.839 1.00 76.50 111 GLY A O 1
ATOM 868 N N . GLY A 1 112 ? 17.306 -3.231 -22.504 1.00 75.06 112 GLY A N 1
ATOM 869 C CA . GLY A 1 112 ? 16.016 -3.901 -22.713 1.00 75.06 112 GLY A CA 1
ATOM 870 C C . GLY A 1 112 ? 15.824 -5.180 -21.897 1.00 75.06 112 GLY A C 1
ATOM 871 O O . GLY A 1 112 ? 14.890 -5.932 -22.161 1.00 75.06 112 GLY A O 1
ATOM 872 N N . LEU A 1 113 ? 16.689 -5.434 -20.912 1.00 72.75 113 LEU A N 1
ATOM 873 C CA . LEU A 1 113 ? 16.510 -6.531 -19.969 1.00 72.75 113 LEU A CA 1
ATOM 874 C C . LEU A 1 113 ? 15.484 -6.119 -18.908 1.00 72.75 113 LEU A C 1
ATOM 876 O O . LEU A 1 113 ? 15.689 -5.133 -18.203 1.00 72.75 113 LEU A O 1
ATOM 880 N N . THR A 1 114 ? 14.409 -6.889 -18.774 1.00 76.94 114 THR A N 1
ATOM 881 C CA . THR A 1 114 ? 13.429 -6.717 -17.696 1.00 76.94 114 THR A CA 1
ATOM 882 C C . THR A 1 114 ? 13.708 -7.735 -16.599 1.00 76.94 114 THR A C 1
ATOM 884 O O . THR A 1 114 ? 13.684 -8.940 -16.853 1.00 76.94 114 THR A O 1
ATOM 887 N N . VAL A 1 115 ? 13.961 -7.262 -15.381 1.00 75.62 115 VAL A N 1
ATOM 888 C CA . VAL A 1 115 ? 14.066 -8.115 -14.191 1.00 75.62 115 VAL A CA 1
ATOM 889 C C . VAL A 1 115 ? 12.790 -7.961 -13.381 1.00 75.62 115 VAL A C 1
ATOM 891 O O . VAL A 1 115 ? 12.367 -6.845 -13.100 1.00 75.62 115 VAL A O 1
ATOM 894 N N . GLN A 1 116 ? 12.180 -9.083 -13.007 1.00 82.12 116 GLN A N 1
ATOM 895 C CA . GLN A 1 116 ? 11.018 -9.099 -12.125 1.00 82.12 116 GLN A CA 1
ATOM 896 C C . GLN A 1 116 ? 11.454 -9.459 -10.707 1.00 82.12 116 GLN A C 1
ATOM 898 O O . GLN A 1 116 ? 12.078 -10.501 -10.497 1.00 82.12 116 GLN A O 1
ATOM 903 N N . GLY A 1 117 ? 11.127 -8.600 -9.747 1.00 81.88 117 GLY A N 1
ATOM 904 C CA . GLY A 1 117 ? 11.261 -8.868 -8.320 1.00 81.88 117 GLY A CA 1
ATOM 905 C C . GLY A 1 117 ? 9.890 -9.007 -7.673 1.00 81.88 117 GLY A C 1
ATOM 906 O O . GLY A 1 117 ? 8.965 -8.264 -7.990 1.00 81.88 117 GLY A O 1
ATOM 907 N N . GLU A 1 118 ? 9.738 -9.969 -6.767 1.00 87.25 118 GLU A N 1
ATOM 908 C CA . GLU A 1 118 ? 8.573 -10.026 -5.885 1.00 87.25 118 GLU A CA 1
ATOM 909 C C . GLU A 1 118 ? 8.906 -9.337 -4.567 1.00 87.25 118 GLU A C 1
ATOM 911 O O . GLU A 1 118 ? 9.953 -9.615 -3.986 1.00 87.25 118 GLU A O 1
ATOM 916 N N . GLY A 1 119 ? 7.982 -8.521 -4.067 1.00 87.88 119 GLY A N 1
ATOM 917 C CA . GLY A 1 119 ? 8.061 -7.950 -2.733 1.00 87.88 119 GLY A CA 1
ATOM 918 C C . GLY A 1 119 ? 6.779 -8.130 -1.927 1.00 87.88 119 GLY A C 1
ATOM 919 O O . GLY A 1 119 ? 5.695 -8.414 -2.456 1.00 87.88 119 GLY A O 1
ATOM 920 N N . LEU A 1 120 ? 6.926 -8.009 -0.614 1.00 90.12 120 LEU A N 1
ATOM 921 C CA . LEU A 1 120 ? 5.867 -8.084 0.376 1.00 90.12 120 LEU A CA 1
ATOM 922 C C . LEU A 1 120 ? 5.828 -6.796 1.195 1.00 90.12 120 LEU A C 1
ATOM 924 O O . LEU A 1 120 ? 6.840 -6.308 1.699 1.00 90.12 120 LEU A O 1
ATOM 928 N N . VAL A 1 121 ? 4.617 -6.281 1.368 1.00 90.88 121 VAL A N 1
ATOM 929 C CA . VAL A 1 121 ? 4.346 -5.144 2.241 1.00 90.88 121 VAL A CA 1
ATOM 930 C C . VAL A 1 121 ? 3.404 -5.589 3.338 1.00 90.88 121 VAL A C 1
ATOM 932 O O . VAL A 1 121 ? 2.289 -6.026 3.056 1.00 90.88 121 VAL A O 1
ATOM 935 N N . ASP A 1 122 ? 3.842 -5.467 4.582 1.00 91.00 122 ASP A N 1
ATOM 936 C CA . ASP A 1 122 ? 2.981 -5.597 5.746 1.00 91.00 122 ASP A CA 1
ATOM 937 C C . ASP A 1 122 ? 2.184 -4.301 5.915 1.00 91.00 122 ASP A C 1
ATOM 939 O O . ASP A 1 122 ? 2.741 -3.206 5.831 1.00 91.00 122 ASP A O 1
ATOM 943 N N . PHE A 1 123 ? 0.889 -4.403 6.191 1.00 89.00 123 PHE A N 1
ATOM 944 C CA . PHE A 1 123 ? 0.061 -3.252 6.534 1.00 89.00 123 PHE A CA 1
ATOM 945 C C . PHE A 1 123 ? -0.850 -3.571 7.711 1.00 89.00 123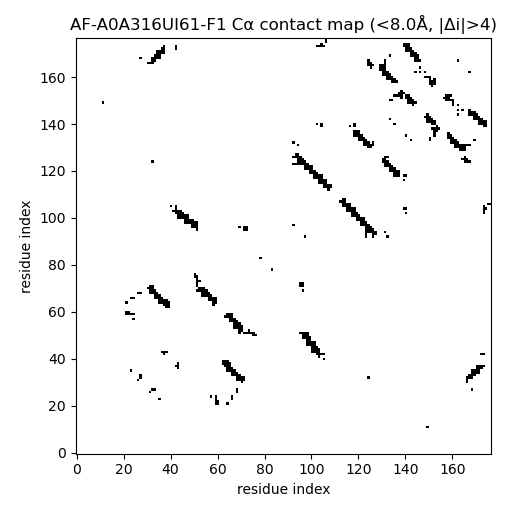 PHE A C 1
ATOM 947 O O . PHE A 1 123 ? -1.251 -4.718 7.928 1.00 89.00 123 PHE A O 1
ATOM 954 N N . ALA A 1 124 ? -1.202 -2.538 8.466 1.00 88.19 124 ALA A N 1
ATOM 955 C CA . ALA A 1 124 ? -2.158 -2.636 9.550 1.00 88.19 124 ALA A CA 1
ATOM 956 C C . ALA A 1 124 ? -2.815 -1.283 9.824 1.00 88.19 124 ALA A C 1
ATOM 958 O O . ALA A 1 124 ? -2.135 -0.292 10.067 1.00 88.19 124 ALA A O 1
ATOM 959 N N . PHE A 1 125 ? -4.139 -1.264 9.852 1.00 86.50 125 PHE A N 1
ATOM 960 C CA . PHE A 1 125 ? -4.946 -0.092 10.159 1.00 86.50 125 PHE A CA 1
ATOM 961 C C . PHE A 1 125 ? -5.416 -0.108 11.608 1.00 86.50 125 PHE A C 1
ATOM 963 O O . PHE A 1 125 ? -5.805 -1.162 12.125 1.00 86.50 125 PHE A O 1
ATOM 970 N N . SER A 1 126 ? -5.453 1.068 12.235 1.00 78.06 126 SER A N 1
ATOM 971 C CA . SER A 1 126 ? -6.038 1.285 13.564 1.00 78.06 126 SER A CA 1
ATOM 972 C C . SER A 1 126 ? -5.564 0.262 14.614 1.00 78.06 126 SER A C 1
ATOM 974 O O . SER A 1 126 ? -6.334 -0.502 15.201 1.00 78.06 126 SER A O 1
ATOM 976 N N . GLN A 1 127 ? -4.250 0.211 14.812 1.00 69.62 127 GLN A N 1
ATOM 977 C CA . GLN A 1 127 ? -3.582 -0.472 15.912 1.00 69.62 127 GLN A CA 1
ATOM 978 C C . GLN A 1 127 ? -3.899 0.169 17.263 1.00 69.62 127 GLN A C 1
ATOM 980 O O . GLN A 1 127 ? -4.519 1.231 17.363 1.00 69.62 127 GLN A O 1
ATOM 985 N N . LYS A 1 128 ? -3.462 -0.487 18.344 1.00 61.81 128 LYS A N 1
ATOM 986 C CA . LYS A 1 128 ? -3.581 0.038 19.708 1.00 61.81 128 LYS A CA 1
ATOM 987 C C . LYS A 1 128 ? -3.010 1.462 19.777 1.00 61.81 128 LYS A C 1
ATOM 989 O O . LYS A 1 128 ? -1.846 1.675 19.468 1.00 61.81 128 LYS A O 1
ATOM 994 N N . GLY A 1 129 ? -3.833 2.416 20.213 1.00 64.12 129 GLY A N 1
ATOM 995 C CA . GLY A 1 129 ? -3.489 3.844 20.211 1.00 64.12 129 GLY A CA 1
ATOM 996 C C . GLY A 1 129 ? -3.988 4.615 18.985 1.00 64.12 129 GLY A C 1
ATOM 997 O O . GLY A 1 129 ? -3.769 5.815 18.918 1.00 64.12 129 GLY A O 1
ATOM 998 N N . GLY A 1 130 ? -4.690 3.953 18.058 1.00 71.38 130 GLY A N 1
ATOM 999 C CA . GLY A 1 130 ? -5.245 4.576 16.859 1.00 71.38 130 GLY A CA 1
ATOM 1000 C C . GLY A 1 130 ? -4.231 4.753 15.733 1.00 71.38 130 GLY A C 1
ATOM 1001 O O . GLY A 1 130 ? -4.480 5.557 14.853 1.00 71.38 130 GLY A O 1
ATOM 1002 N N . LEU A 1 131 ? -3.111 4.031 15.749 1.00 80.94 131 LEU A N 1
ATOM 1003 C CA . LEU A 1 131 ? -2.046 4.171 14.752 1.00 80.94 131 LEU A CA 1
ATOM 1004 C C . LEU A 1 131 ? -2.312 3.308 13.516 1.00 80.94 131 LEU A C 1
ATOM 1006 O O . LEU A 1 131 ? -2.924 2.248 13.633 1.00 80.94 131 LEU A O 1
ATOM 1010 N N . SER A 1 132 ? -1.795 3.688 12.354 1.00 85.44 132 SER A N 1
ATOM 1011 C CA . SER A 1 132 ? -1.753 2.803 11.182 1.00 85.44 132 SER A CA 1
ATOM 1012 C C . SER A 1 132 ? -0.324 2.656 10.679 1.00 85.44 132 SER A C 1
ATOM 1014 O O . SER A 1 132 ? 0.517 3.525 10.881 1.00 85.44 132 SER A O 1
ATOM 1016 N N . HIS A 1 133 ? -0.016 1.500 10.103 1.00 87.69 133 HIS A N 1
ATOM 1017 C CA . HIS A 1 133 ? 1.351 1.085 9.836 1.00 87.69 133 HIS A CA 1
ATOM 1018 C C . HIS A 1 133 ? 1.469 0.425 8.475 1.00 87.69 133 HIS A C 1
ATOM 1020 O O . HIS A 1 133 ? 0.598 -0.345 8.063 1.00 87.69 133 HIS A O 1
ATOM 1026 N N . MET A 1 134 ? 2.603 0.669 7.837 1.00 89.25 134 MET A N 1
ATOM 1027 C CA . MET A 1 134 ? 3.027 -0.001 6.623 1.00 89.25 134 MET A CA 1
ATOM 1028 C C . MET A 1 134 ? 4.519 -0.306 6.733 1.00 89.25 134 MET A C 1
ATOM 1030 O O . MET A 1 134 ? 5.287 0.528 7.200 1.00 89.25 134 MET A O 1
ATOM 1034 N N . HIS A 1 135 ? 4.940 -1.499 6.337 1.00 89.00 135 HIS A N 1
ATOM 1035 C CA . HIS A 1 135 ? 6.329 -1.929 6.452 1.00 89.00 135 HIS A CA 1
ATOM 1036 C C . HIS A 1 135 ? 6.725 -2.797 5.263 1.00 89.00 135 HIS A C 1
ATOM 1038 O O . HIS A 1 135 ? 5.971 -3.671 4.839 1.00 89.00 135 HIS A O 1
ATOM 1044 N N . THR A 1 136 ? 7.923 -2.578 4.733 1.00 88.19 136 THR A N 1
ATOM 1045 C CA . THR A 1 136 ? 8.509 -3.431 3.699 1.00 88.19 136 THR A CA 1
ATOM 1046 C C . THR A 1 136 ? 10.028 -3.378 3.763 1.00 88.19 136 THR A C 1
ATOM 1048 O O . THR A 1 136 ? 10.612 -2.340 4.059 1.00 88.19 136 THR A O 1
ATOM 1051 N N . LEU A 1 137 ? 10.676 -4.495 3.439 1.00 85.19 137 LEU A N 1
ATOM 1052 C CA . LEU A 1 137 ? 12.124 -4.543 3.207 1.00 85.19 137 LEU A CA 1
ATOM 1053 C C . LEU A 1 137 ? 12.459 -4.521 1.708 1.00 85.19 137 LEU A C 1
ATOM 1055 O O . LEU A 1 137 ? 13.632 -4.474 1.327 1.00 85.19 137 LEU A O 1
ATOM 1059 N N . ASP A 1 138 ? 11.438 -4.567 0.850 1.00 86.81 138 ASP A N 1
ATOM 1060 C CA . ASP A 1 138 ? 11.601 -4.674 -0.588 1.00 86.81 138 ASP A CA 1
ATOM 1061 C C . ASP A 1 138 ? 11.882 -3.310 -1.198 1.00 86.81 138 ASP A C 1
ATOM 1063 O O . ASP A 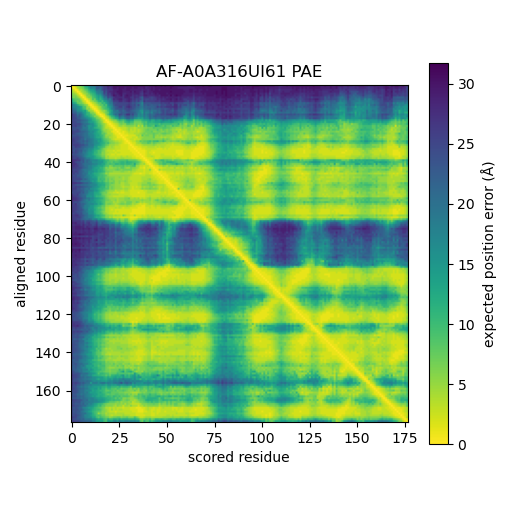1 138 ? 11.041 -2.415 -1.265 1.00 86.81 138 ASP A O 1
ATOM 1067 N N . LYS A 1 139 ? 13.105 -3.160 -1.704 1.00 84.94 139 LYS A N 1
ATOM 1068 C CA . LYS A 1 139 ? 13.595 -1.894 -2.257 1.00 84.94 139 LYS A CA 1
ATOM 1069 C C . LYS A 1 139 ? 12.841 -1.460 -3.512 1.00 84.94 139 LYS A C 1
ATOM 1071 O O . LYS A 1 139 ? 12.834 -0.282 -3.837 1.00 84.94 139 LYS A O 1
ATOM 1076 N N . GLN A 1 140 ? 12.188 -2.372 -4.217 1.00 84.12 140 GLN A N 1
ATOM 1077 C CA . GLN A 1 140 ? 11.431 -2.029 -5.421 1.00 84.12 140 GLN A CA 1
ATOM 1078 C C . GLN A 1 140 ? 10.031 -1.490 -5.117 1.00 84.12 140 GLN A C 1
ATOM 1080 O O . GLN A 1 140 ? 9.392 -0.964 -6.020 1.00 84.12 140 GLN A O 1
ATOM 1085 N N . ILE A 1 141 ? 9.570 -1.573 -3.866 1.00 87.12 141 ILE A N 1
ATOM 1086 C CA . ILE A 1 141 ? 8.250 -1.091 -3.467 1.00 87.12 141 ILE A CA 1
ATOM 1087 C C . ILE A 1 141 ? 8.394 0.239 -2.723 1.00 87.12 141 ILE A C 1
ATOM 1089 O O . ILE A 1 141 ? 9.329 0.455 -1.942 1.00 87.12 141 ILE A O 1
ATOM 1093 N N . ALA A 1 142 ? 7.473 1.154 -3.001 1.00 88.38 142 ALA A N 1
ATOM 1094 C CA . ALA A 1 142 ? 7.254 2.365 -2.227 1.00 88.38 142 ALA A CA 1
ATOM 1095 C C . ALA A 1 142 ? 5.821 2.399 -1.703 1.00 88.38 142 ALA A C 1
ATOM 1097 O O . ALA A 1 142 ? 4.911 1.768 -2.248 1.00 88.38 142 ALA A O 1
ATOM 1098 N N . GLY A 1 143 ? 5.640 3.176 -0.642 1.00 88.00 143 GLY A N 1
ATOM 1099 C CA . GLY A 1 143 ? 4.338 3.473 -0.080 1.00 88.00 143 GLY A CA 1
ATOM 1100 C C . GLY A 1 143 ? 4.161 4.957 0.198 1.00 88.00 143 GLY A C 1
ATOM 1101 O O . GLY A 1 143 ? 5.126 5.698 0.390 1.00 88.00 143 GLY A O 1
ATOM 1102 N N . LEU A 1 144 ? 2.910 5.387 0.237 1.00 88.38 144 LEU A N 1
ATOM 1103 C CA . LEU A 1 144 ? 2.502 6.713 0.673 1.00 88.38 144 LEU A CA 1
ATOM 1104 C C . LEU A 1 144 ? 1.271 6.581 1.560 1.00 88.38 144 LEU A C 1
ATOM 1106 O O . LEU A 1 144 ? 0.425 5.718 1.329 1.00 88.38 144 LEU A O 1
ATOM 1110 N N . SER A 1 145 ? 1.151 7.461 2.539 1.00 86.56 145 SER A N 1
ATOM 1111 C CA . SER A 1 145 ? -0.068 7.647 3.315 1.00 86.56 145 SER A CA 1
ATOM 1112 C C . SER A 1 145 ? -0.758 8.978 3.004 1.00 86.56 145 SER A C 1
ATOM 1114 O O . SER A 1 145 ? -0.123 9.936 2.558 1.00 86.56 145 SER A O 1
ATOM 1116 N N . SER A 1 146 ? -2.068 9.074 3.249 1.00 79.94 146 SER A N 1
ATOM 1117 C CA . SER A 1 146 ? -2.839 10.309 3.009 1.00 79.94 146 SER A CA 1
ATOM 1118 C C . SER A 1 146 ? -2.386 11.513 3.853 1.00 79.94 146 SER A C 1
ATOM 1120 O O . SER A 1 146 ? -2.573 12.659 3.440 1.00 79.94 146 SER A O 1
ATOM 1122 N N . ASP A 1 147 ? -1.688 11.287 4.970 1.00 76.19 147 ASP A N 1
ATOM 1123 C CA . ASP A 1 147 ? -0.989 12.321 5.756 1.00 76.19 147 ASP A CA 1
ATOM 1124 C C . ASP A 1 147 ? 0.359 12.763 5.142 1.00 76.19 147 ASP A C 1
ATOM 1126 O O . ASP A 1 147 ? 1.079 13.583 5.714 1.00 76.19 147 ASP A O 1
ATOM 1130 N N . ARG A 1 148 ? 0.668 12.271 3.935 1.00 76.69 148 ARG A N 1
ATOM 1131 C CA . ARG A 1 148 ? 1.859 12.567 3.127 1.00 76.69 148 ARG A CA 1
ATOM 1132 C C . ARG A 1 148 ? 3.165 12.006 3.689 1.00 76.69 148 ARG A C 1
ATOM 1134 O O . ARG A 1 148 ? 4.234 12.462 3.272 1.00 76.69 148 ARG A O 1
ATOM 1141 N N . GLN A 1 149 ? 3.112 11.022 4.587 1.00 79.00 149 GLN A N 1
ATOM 1142 C CA . GLN A 1 149 ? 4.303 10.240 4.918 1.00 79.00 149 GLN A CA 1
ATOM 1143 C C . GLN A 1 149 ? 4.632 9.251 3.797 1.00 79.00 149 GLN A C 1
ATOM 1145 O O . GLN A 1 149 ? 3.756 8.793 3.065 1.00 79.00 149 GLN A O 1
ATOM 1150 N N . ILE A 1 150 ? 5.920 8.947 3.646 1.00 78.50 150 ILE A N 1
ATOM 1151 C CA . ILE A 1 150 ? 6.459 8.136 2.552 1.00 7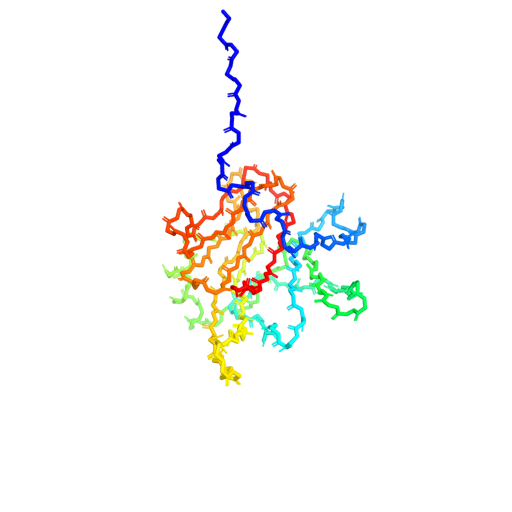8.50 150 ILE A CA 1
ATOM 1152 C C . ILE A 1 150 ? 7.195 6.935 3.141 1.00 78.50 150 ILE A C 1
ATOM 1154 O O . ILE A 1 150 ? 8.008 7.090 4.051 1.00 78.50 150 ILE A O 1
ATOM 1158 N N . LEU A 1 151 ? 6.921 5.756 2.588 1.00 76.31 151 LEU A N 1
ATOM 1159 C CA . LEU A 1 151 ? 7.646 4.519 2.839 1.00 76.31 151 LEU A CA 1
ATOM 1160 C C . LEU A 1 151 ? 8.595 4.263 1.664 1.00 76.31 151 LEU A C 1
ATOM 1162 O O . LEU A 1 151 ? 8.142 4.075 0.534 1.00 76.31 151 LEU A O 1
ATOM 1166 N N . ASP A 1 152 ? 9.901 4.222 1.928 1.00 77.19 152 ASP A N 1
ATOM 1167 C CA . ASP A 1 152 ? 10.916 3.904 0.924 1.00 77.19 152 ASP A CA 1
ATOM 1168 C C . ASP A 1 152 ? 12.080 3.117 1.549 1.00 77.19 152 ASP A C 1
ATOM 1170 O O . ASP A 1 152 ? 13.047 3.671 2.074 1.00 77.19 152 ASP A O 1
ATOM 1174 N N . ALA A 1 153 ? 12.011 1.790 1.425 1.00 67.00 153 ALA A N 1
ATOM 1175 C CA . ALA A 1 153 ? 13.057 0.890 1.909 1.00 67.00 153 ALA A CA 1
ATOM 1176 C C . ALA A 1 153 ? 14.349 0.916 1.062 1.00 67.00 153 ALA A C 1
ATOM 1178 O O . ALA A 1 153 ? 15.375 0.364 1.465 1.00 67.00 153 ALA A O 1
ATOM 1179 N N . ALA A 1 154 ? 14.336 1.524 -0.129 1.00 58.94 154 ALA A N 1
ATOM 1180 C CA . ALA A 1 154 ? 15.486 1.519 -1.034 1.00 58.94 154 ALA A CA 1
ATOM 1181 C C . ALA A 1 154 ? 16.539 2.552 -0.674 1.00 58.94 154 ALA A C 1
ATOM 1183 O O . ALA A 1 154 ? 17.729 2.276 -0.837 1.00 58.94 154 ALA A O 1
ATOM 1184 N N . THR A 1 155 ? 16.114 3.716 -0.182 1.00 60.25 155 THR A N 1
ATOM 1185 C CA . THR A 1 155 ? 17.045 4.752 0.275 1.00 60.25 155 THR A CA 1
ATOM 1186 C C . THR A 1 155 ? 17.657 4.416 1.635 1.00 60.25 155 THR A C 1
ATOM 1188 O O . THR A 1 155 ? 18.631 5.044 2.037 1.00 60.25 155 THR A O 1
ATOM 1191 N N . GLY A 1 156 ? 17.137 3.385 2.316 1.00 55.50 156 GLY A N 1
ATOM 1192 C CA . GLY A 1 156 ? 17.533 3.020 3.675 1.00 55.50 156 GLY A CA 1
ATOM 1193 C C . GLY A 1 156 ? 17.021 3.999 4.733 1.00 55.50 156 GLY A C 1
ATOM 1194 O O . GLY A 1 156 ? 17.427 3.888 5.886 1.00 55.50 156 GLY A O 1
ATOM 1195 N N . ASP A 1 157 ? 16.151 4.941 4.348 1.00 54.72 157 ASP A N 1
ATOM 1196 C CA . ASP A 1 157 ? 15.674 5.998 5.237 1.00 54.72 157 ASP A CA 1
ATOM 1197 C C . ASP A 1 157 ? 14.508 5.529 6.116 1.00 54.72 157 ASP A C 1
ATOM 1199 O O . ASP A 1 157 ? 14.507 5.817 7.311 1.00 54.72 157 ASP A O 1
ATOM 1203 N N . MET A 1 158 ? 13.527 4.801 5.560 1.00 64.38 158 MET A N 1
ATOM 1204 C CA . MET A 1 158 ? 12.390 4.257 6.319 1.00 64.38 158 MET A CA 1
ATOM 1205 C C . MET A 1 158 ? 11.863 2.958 5.690 1.00 64.38 158 MET A C 1
ATOM 1207 O O . MET A 1 158 ? 11.230 2.981 4.636 1.00 64.38 158 MET A O 1
ATOM 1211 N N . ASP A 1 159 ? 12.092 1.829 6.367 1.00 77.94 159 ASP A N 1
ATOM 1212 C CA . ASP A 1 159 ? 11.482 0.519 6.070 1.00 77.94 159 ASP A CA 1
ATOM 1213 C C . ASP A 1 159 ? 10.092 0.352 6.711 1.00 77.94 159 ASP A C 1
ATOM 1215 O O . ASP A 1 159 ? 9.337 -0.560 6.372 1.00 77.94 159 ASP A O 1
ATOM 1219 N N . THR A 1 160 ? 9.744 1.267 7.617 1.00 79.94 160 THR A N 1
ATOM 1220 C CA . THR A 1 160 ? 8.496 1.305 8.370 1.00 79.94 160 THR A CA 1
ATOM 1221 C C . THR A 1 160 ? 7.916 2.714 8.324 1.00 79.94 160 THR A C 1
ATOM 1223 O O . THR A 1 160 ? 8.573 3.674 8.721 1.00 79.94 160 THR A O 1
ATOM 1226 N N . LEU A 1 161 ? 6.660 2.828 7.909 1.00 78.38 161 LEU A N 1
ATOM 1227 C CA . LEU A 1 161 ? 5.840 4.030 7.975 1.00 78.38 161 LEU A CA 1
ATOM 1228 C C . LEU A 1 161 ? 4.805 3.835 9.084 1.00 78.38 161 LEU A C 1
ATOM 1230 O O . LEU A 1 161 ? 4.104 2.820 9.120 1.00 78.38 161 LEU A O 1
ATOM 1234 N N . ILE A 1 162 ? 4.728 4.799 10.001 1.00 81.31 162 ILE A N 1
ATOM 1235 C CA . ILE A 1 162 ? 3.784 4.802 11.123 1.00 81.31 162 ILE A CA 1
ATOM 1236 C C . ILE A 1 162 ? 3.033 6.128 11.112 1.00 81.31 162 ILE A C 1
ATOM 1238 O O . ILE A 1 162 ? 3.637 7.188 11.256 1.00 81.31 162 ILE A O 1
ATOM 1242 N N . THR A 1 163 ? 1.714 6.067 10.992 1.00 76.00 163 THR A N 1
ATOM 1243 C CA . THR A 1 163 ? 0.838 7.237 11.050 1.00 76.00 163 THR A CA 1
ATOM 1244 C C . THR A 1 163 ? 0.154 7.303 12.405 1.00 76.00 163 THR A C 1
ATOM 1246 O O . THR A 1 163 ? -0.297 6.290 12.947 1.00 76.00 163 THR A O 1
ATOM 1249 N N . ASP A 1 164 ? 0.054 8.508 12.956 1.00 71.75 164 ASP A N 1
ATOM 1250 C CA . ASP A 1 164 ? -0.710 8.800 14.172 1.00 71.75 164 ASP A CA 1
ATOM 1251 C C . ASP A 1 164 ? -2.224 8.887 13.922 1.00 71.75 164 ASP A C 1
ATOM 1253 O O . ASP A 1 164 ? -3.018 8.994 14.857 1.00 71.75 164 ASP A O 1
ATOM 1257 N N . ILE A 1 165 ? -2.626 8.782 12.654 1.00 68.69 165 ILE A N 1
ATOM 1258 C CA . ILE A 1 165 ? -4.013 8.790 12.209 1.00 68.69 165 ILE A CA 1
ATOM 1259 C C . ILE A 1 165 ? -4.508 7.355 12.001 1.00 68.69 165 ILE A C 1
ATOM 1261 O O . ILE A 1 165 ? -3.924 6.561 11.256 1.00 68.69 165 ILE A O 1
ATOM 1265 N N . GLY A 1 166 ? -5.630 7.036 12.648 1.00 63.66 166 GLY A N 1
ATOM 1266 C CA . GLY A 1 166 ? -6.229 5.701 12.592 1.00 63.66 166 GLY A CA 1
ATOM 1267 C C . GLY A 1 166 ? -6.947 5.404 11.288 1.00 63.66 166 GLY A C 1
ATOM 1268 O O . GLY A 1 166 ? -6.974 4.250 10.876 1.00 63.66 166 GLY A O 1
ATOM 1269 N N . PHE A 1 167 ? -7.496 6.434 10.647 1.00 72.19 167 PHE A N 1
ATOM 1270 C CA . PHE A 1 167 ? -8.089 6.376 9.315 1.00 72.19 167 PHE A CA 1
ATOM 1271 C C . PHE A 1 167 ? -7.120 7.044 8.352 1.00 72.19 167 PHE A C 1
ATOM 1273 O O . PHE A 1 167 ? -7.124 8.262 8.197 1.00 72.19 167 PHE A O 1
ATOM 1280 N N . VAL A 1 168 ? -6.222 6.237 7.801 1.00 77.50 168 VAL A N 1
ATOM 1281 C CA . VAL A 1 168 ? -5.265 6.679 6.798 1.00 77.50 168 VAL A CA 1
ATOM 1282 C C . VAL A 1 168 ? -5.441 5.829 5.556 1.00 77.50 1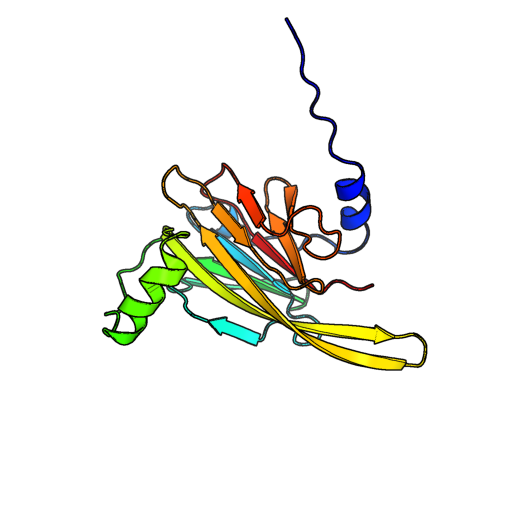68 VAL A C 1
ATOM 1284 O O . VAL A 1 168 ? -5.698 4.626 5.657 1.00 77.50 168 VAL A O 1
ATOM 1287 N N . ASP A 1 169 ? -5.266 6.457 4.403 1.00 83.06 169 ASP A N 1
ATOM 1288 C CA . ASP A 1 169 ? -5.246 5.747 3.138 1.00 83.06 169 ASP A CA 1
ATOM 1289 C C . ASP A 1 169 ? -3.812 5.425 2.803 1.00 83.06 169 ASP A C 1
ATOM 1291 O O . ASP A 1 169 ? -2.939 6.292 2.854 1.00 83.06 169 ASP A O 1
ATOM 1295 N N . PHE A 1 170 ? -3.578 4.174 2.454 1.00 89.94 170 PHE A N 1
ATOM 1296 C CA . PHE A 1 170 ? -2.280 3.701 2.030 1.00 89.94 170 PHE A CA 1
ATOM 1297 C C . PHE A 1 170 ? -2.262 3.500 0.526 1.00 89.94 170 PHE A C 1
ATOM 1299 O O . PHE A 1 170 ? -3.181 2.914 -0.034 1.00 89.94 170 PHE A O 1
ATOM 1306 N N . ILE A 1 171 ? -1.202 3.961 -0.125 1.00 90.75 171 ILE A N 1
ATOM 1307 C CA . ILE A 1 171 ? -0.973 3.811 -1.560 1.00 90.75 171 ILE A CA 1
ATOM 1308 C C . ILE A 1 171 ? 0.335 3.050 -1.739 1.00 90.75 171 ILE A C 1
ATOM 1310 O O . ILE A 1 171 ? 1.349 3.458 -1.182 1.00 90.75 171 ILE A O 1
ATOM 1314 N N . LEU A 1 172 ? 0.314 1.959 -2.502 1.00 91.19 172 LEU A N 1
ATOM 1315 C CA . LEU A 1 172 ? 1.462 1.100 -2.794 1.00 91.19 172 LEU A CA 1
ATOM 1316 C C . LEU A 1 172 ? 1.730 1.036 -4.291 1.00 91.19 172 LEU A C 1
ATOM 1318 O O . LEU A 1 172 ? 0.803 0.825 -5.075 1.00 91.19 172 LEU A O 1
ATOM 1322 N N . TYR A 1 173 ? 2.995 1.157 -4.677 1.00 89.31 173 TYR A N 1
ATOM 1323 C CA . TYR A 1 173 ? 3.414 1.130 -6.077 1.00 89.31 173 TYR A CA 1
ATOM 1324 C C . TYR A 1 173 ? 4.841 0.601 -6.238 1.00 89.31 173 TYR A C 1
ATOM 1326 O O . TYR A 1 173 ? 5.636 0.579 -5.290 1.00 89.31 173 TYR A O 1
ATOM 1334 N N . CYS A 1 174 ? 5.155 0.166 -7.454 1.00 86.88 174 CYS A N 1
ATOM 1335 C CA . CYS A 1 174 ? 6.496 -0.227 -7.852 1.00 86.88 174 CYS A CA 1
ATOM 1336 C C . CYS A 1 174 ? 7.316 1.000 -8.260 1.00 86.88 174 CYS A C 1
ATOM 1338 O O . CYS A 1 174 ? 6.836 1.903 -8.940 1.00 86.88 174 CYS A O 1
ATOM 1340 N N . LYS A 1 175 ? 8.582 1.048 -7.845 1.00 81.06 175 LYS A N 1
ATOM 1341 C CA . LYS A 1 175 ? 9.494 2.125 -8.237 1.00 81.06 175 LYS A CA 1
ATOM 1342 C C . LYS A 1 175 ? 9.957 1.919 -9.673 1.00 81.06 175 LYS A C 1
ATOM 1344 O O . LYS A 1 175 ? 10.640 0.940 -9.961 1.00 81.06 175 LYS A O 1
ATOM 1349 N N . ASP A 1 176 ? 9.668 2.895 -10.523 1.00 67.94 176 ASP A N 1
ATOM 1350 C CA . ASP A 1 176 ? 10.358 3.077 -11.799 1.00 67.94 176 ASP A CA 1
ATOM 1351 C C . ASP A 1 176 ? 11.683 3.817 -11.549 1.00 67.94 176 ASP A C 1
ATOM 1353 O O . ASP A 1 176 ? 11.698 5.028 -11.280 1.00 67.94 176 ASP A O 1
ATOM 1357 N N . TRP A 1 177 ? 12.796 3.081 -11.604 1.00 57.75 177 TRP A N 1
ATOM 1358 C CA . TRP A 1 177 ? 14.155 3.626 -11.491 1.00 57.75 177 TRP A CA 1
ATOM 1359 C C . TRP A 1 177 ? 14.577 4.349 -12.781 1.00 57.75 177 TRP A C 1
ATOM 1361 O O . TRP A 1 177 ? 14.592 3.701 -13.848 1.00 57.75 177 TRP A O 1
#

Solvent-accessible surface area (backbone atoms only — not comparable to full-atom values): 9984 Å² total; per-residue (Å²): 137,85,85,80,78,82,75,78,58,76,64,64,66,63,66,68,73,78,65,82,78,74,82,73,63,78,65,53,83,49,90,27,40,29,44,31,35,34,35,55,92,60,18,56,72,49,77,43,80,61,58,42,58,69,74,47,71,50,70,36,82,94,55,36,31,35,37,35,32,26,68,45,67,48,70,83,67,86,64,54,75,73,52,56,62,47,40,74,78,46,62,87,55,62,34,33,32,27,28,30,42,35,35,39,32,67,45,73,44,95,88,78,49,73,49,79,46,78,38,54,34,41,39,23,34,35,21,86,89,33,26,20,39,39,34,31,80,34,51,52,42,37,37,37,37,73,88,70,49,67,27,34,28,59,82,69,79,27,45,61,34,76,40,85,44,38,76,47,39,37,38,38,41,62,55,86,125

Mean predicted aligned error: 10.97 Å

Organism: NCBI:txid1569628

Foldseek 3Di:
DDDDDPDDDVVLVVVVPPDDDFPDDCCLVDQWAKEKEFCPPPFWDDWDPKQFDFPDWDQGDVNRMIITITNFADDGPPQPVVVVVVCVVCVVADASIWTKTKTWAWEADPPGDIDIDIWIKTWHALDVQLKTKIFTCDQQKKKAKPVGDIAHNVVVPHRMDMGSHRSIHMYMYTDHD

Nearest PDB structures (foldseek):
  8xb5-assembly1_A  TM=4.349E-01  e=4.769E+00  Acinetobacter phage SH-Ab 15497
  1hbq-assembly1_A  TM=1.717E-01  e=4.509E+00  Bos taurus
  5adx-assembly1_L  TM=1.627E-01  e=5.969E+00  Sus scrofa

Sequence (177 aa):
MLSSSSQASPVATKLNRRVPLPTLPPICDGPFYCLTVELATNAYQGFKNLWCVASGHSDDDAKQWRTYFFNGKQHAVEISDKARRAEEKLSRWTGNCAGQVRMTCSEMYPGGLTVQGEGLVDFAFSQKGGLSHMHTLDKQIAGLSSDRQILDAATGDMDTLITDIGFVDFILYCKDW

Secondary structure (DSSP, 8-state):
---------TTHHHHTTTSPPP---GGGGTT-EEEEEE-GGG-EEEEES--S-EEEEEEEGGGTEEEEEE-S--------HHHHHHHHHHGGG--SEEEEEEEEEEEEETTTEEEEEEEEEEEEES-TTS-EEEE---TTEEEEETT--EEETTTTSBSEEEES-SS--EEEEE---

pLDDT: mean 73.02, std 17.06, range [34.94, 93.56]

Radius of gyration: 16.73 Å; Cα contacts (8 Å, |Δi|>4): 369; chains: 1; bounding box: 36×54×45 Å